Protein AF-A0AAG5CYE2-F1 (afdb_monomer_lite)

Radius of gyration: 36.83 Å; chains: 1; bounding box: 74×69×108 Å

pLDDT: mean 78.99, std 18.9, range [30.41, 98.06]

Structure (mmCIF, N/CA/C/O backbone):
data_AF-A0AAG5CYE2-F1
#
_entry.id   AF-A0AAG5CYE2-F1
#
loop_
_atom_site.group_PDB
_atom_site.id
_atom_site.type_symbol
_atom_site.label_atom_id
_atom_site.label_alt_id
_atom_site.label_comp_id
_atom_site.label_asym_id
_atom_site.label_entity_id
_atom_site.label_seq_id
_atom_site.pdbx_PDB_ins_code
_atom_site.Cartn_x
_atom_site.Cartn_y
_atom_site.Cartn_z
_atom_site.occupancy
_atom_site.B_iso_or_equiv
_atom_site.auth_seq_id
_atom_site.auth_comp_id
_atom_site.auth_asym_id
_atom_site.auth_atom_id
_atom_site.pdbx_PDB_model_num
ATOM 1 N N . MET A 1 1 ? 4.109 -27.603 65.247 1.00 52.16 1 MET A N 1
ATOM 2 C CA . MET A 1 1 ? 2.959 -27.654 64.325 1.00 52.16 1 MET A CA 1
ATOM 3 C C . MET A 1 1 ? 3.521 -27.729 62.919 1.00 52.16 1 MET A C 1
ATOM 5 O O . MET A 1 1 ? 4.437 -26.973 62.615 1.00 52.16 1 MET A O 1
ATOM 9 N N . ARG A 1 2 ? 3.094 -28.720 62.138 1.00 58.56 2 ARG A N 1
ATOM 10 C CA . ARG A 1 2 ? 3.560 -28.975 60.773 1.00 58.56 2 ARG A CA 1
ATOM 11 C C . ARG A 1 2 ? 2.384 -28.581 59.883 1.00 58.56 2 ARG A C 1
ATOM 13 O O . ARG A 1 2 ? 1.380 -29.267 59.931 1.00 58.56 2 ARG A O 1
ATOM 20 N N . TRP A 1 3 ? 2.469 -27.440 59.209 1.00 60.47 3 TRP A N 1
ATOM 21 C CA . TRP A 1 3 ? 1.456 -27.010 58.243 1.00 60.47 3 TRP A CA 1
ATOM 22 C C . TRP A 1 3 ? 2.080 -27.128 56.865 1.00 60.47 3 TRP A C 1
ATOM 24 O O . TRP A 1 3 ? 2.839 -26.250 56.448 1.00 60.47 3 TRP A O 1
ATOM 34 N N . ASP A 1 4 ? 1.845 -28.257 56.209 1.00 74.69 4 ASP A N 1
ATOM 35 C CA . ASP A 1 4 ? 2.236 -28.439 54.821 1.00 74.69 4 ASP A CA 1
ATOM 36 C C . ASP A 1 4 ? 1.036 -28.096 53.940 1.00 74.69 4 ASP A C 1
ATOM 38 O O . ASP A 1 4 ? 0.067 -28.846 53.864 1.00 74.69 4 ASP A O 1
ATOM 42 N N . LEU A 1 5 ? 1.096 -26.950 53.260 1.00 75.50 5 LEU A N 1
ATOM 43 C CA . LEU A 1 5 ? 0.031 -26.505 52.357 1.00 75.50 5 LEU A CA 1
ATOM 44 C C . LEU A 1 5 ? -0.175 -27.474 51.175 1.00 75.50 5 LEU A C 1
ATOM 46 O O . LEU A 1 5 ? -1.205 -27.406 50.516 1.00 75.50 5 LEU A O 1
ATOM 50 N N . ALA A 1 6 ? 0.761 -28.390 50.903 1.00 79.44 6 ALA A N 1
ATOM 51 C CA . ALA A 1 6 ? 0.578 -29.443 49.905 1.00 79.44 6 ALA A CA 1
ATOM 52 C C . ALA A 1 6 ? -0.141 -30.690 50.456 1.00 79.44 6 ALA A C 1
ATOM 54 O O . ALA A 1 6 ? -0.590 -31.535 49.680 1.00 79.44 6 ALA A O 1
ATOM 55 N N . CYS A 1 7 ? -0.258 -30.826 51.779 1.00 74.06 7 CYS A N 1
ATOM 56 C CA . CYS A 1 7 ? -0.898 -31.961 52.430 1.00 74.06 7 CYS A CA 1
ATOM 57 C C . CYS A 1 7 ? -2.373 -31.649 52.703 1.00 74.06 7 CYS A C 1
ATOM 59 O O . CYS A 1 7 ? -2.701 -31.030 53.709 1.00 74.06 7 CYS A O 1
ATOM 61 N N . GLY A 1 8 ? -3.275 -32.113 51.833 1.00 72.38 8 GLY A N 1
ATOM 62 C CA . GLY A 1 8 ? -4.726 -31.886 51.956 1.00 72.38 8 GLY A CA 1
ATOM 63 C C . GLY A 1 8 ? -5.369 -32.399 53.255 1.00 72.38 8 GLY A C 1
ATOM 64 O O . GLY A 1 8 ? -6.471 -31.983 53.580 1.00 72.38 8 GLY A O 1
ATOM 65 N N . ALA A 1 9 ? -4.684 -33.259 54.017 1.00 73.56 9 ALA A N 1
ATOM 66 C CA . ALA A 1 9 ? -5.155 -33.747 55.316 1.00 73.56 9 ALA A CA 1
ATOM 67 C C . ALA A 1 9 ? -5.044 -32.704 56.445 1.00 73.56 9 ALA A C 1
ATOM 69 O O . ALA A 1 9 ? -5.694 -32.855 57.475 1.00 73.56 9 ALA A O 1
ATOM 70 N N . ASP A 1 10 ? -4.232 -31.660 56.253 1.00 73.75 10 ASP A N 1
ATOM 71 C CA . ASP A 1 10 ? -4.060 -30.571 57.223 1.00 73.75 10 ASP A CA 1
ATOM 72 C C . ASP A 1 10 ? -5.059 -29.415 56.988 1.00 73.75 10 ASP A C 1
ATOM 74 O O . ASP A 1 10 ? -5.043 -28.428 57.726 1.00 73.75 10 ASP A O 1
ATOM 78 N N . TRP A 1 11 ? -5.900 -29.506 55.948 1.00 76.75 11 TRP A N 1
ATOM 79 C CA . TRP A 1 11 ? -6.850 -28.463 55.557 1.00 76.75 11 TRP A CA 1
ATOM 80 C C . TRP A 1 11 ? -8.204 -28.688 56.227 1.00 76.75 11 TRP A C 1
ATOM 82 O O . TRP A 1 11 ? -8.729 -29.798 56.239 1.00 76.75 11 TRP A O 1
ATOM 92 N N . GLU A 1 12 ? -8.788 -27.616 56.760 1.00 73.31 12 GLU A N 1
ATOM 93 C CA . GLU A 1 12 ? -10.172 -27.632 57.227 1.00 73.31 12 GLU A CA 1
ATOM 94 C C . GLU A 1 12 ? -11.140 -27.517 56.045 1.00 73.31 12 GLU A C 1
ATOM 96 O O . GLU A 1 12 ? -10.882 -26.813 55.063 1.00 73.31 12 GLU A O 1
ATOM 101 N N . HIS A 1 13 ? -12.266 -28.218 56.135 1.00 73.44 13 HIS A N 1
ATOM 102 C CA . HIS A 1 13 ? -13.302 -28.155 55.117 1.00 73.44 13 HIS A CA 1
ATOM 103 C C . HIS A 1 13 ? -14.009 -26.798 55.172 1.00 73.44 13 HIS A C 1
ATOM 105 O O . HIS A 1 13 ? -14.530 -26.392 56.209 1.00 73.44 13 HIS A O 1
ATOM 111 N N . PHE A 1 14 ? -14.013 -26.085 54.045 1.00 70.69 14 PHE A N 1
ATOM 112 C CA . PHE A 1 14 ? -14.617 -24.753 53.941 1.00 70.69 14 PHE A CA 1
ATOM 113 C C . PHE A 1 14 ? -16.150 -24.808 53.893 1.00 70.69 14 PHE A C 1
ATOM 115 O O . PHE A 1 14 ? -16.824 -23.876 54.332 1.00 70.69 14 PHE A O 1
ATOM 122 N N . LEU A 1 15 ? -16.701 -25.892 53.345 1.00 67.50 15 LEU A N 1
ATOM 123 C CA . LEU A 1 15 ? -18.136 -26.059 53.173 1.00 67.50 15 LEU A CA 1
ATOM 124 C C . LEU A 1 15 ? -18.739 -26.800 54.378 1.00 67.50 15 LEU A C 1
ATOM 126 O O . LEU A 1 15 ? -18.204 -27.831 54.795 1.00 67.50 15 LEU A O 1
ATOM 130 N N . PRO A 1 16 ? -19.856 -26.305 54.946 1.00 64.31 16 PRO A N 1
ATOM 131 C CA . PRO A 1 16 ? -20.568 -27.008 56.005 1.00 64.31 16 PRO A CA 1
ATOM 132 C C . PRO A 1 16 ? -20.966 -28.420 55.559 1.00 64.31 16 PRO A C 1
ATOM 134 O O . PRO A 1 16 ? -21.545 -28.604 54.490 1.00 64.31 16 PRO A O 1
ATOM 137 N N . GLY A 1 17 ? -20.668 -29.420 56.388 1.00 61.88 17 GLY A N 1
ATOM 138 C CA . GLY A 1 17 ? -21.032 -30.809 56.107 1.00 61.88 17 GLY A CA 1
ATOM 139 C C . GLY A 1 17 ? -20.091 -31.537 55.145 1.00 61.88 17 GLY A C 1
ATOM 140 O O . GLY A 1 17 ? -20.492 -32.541 54.572 1.00 61.88 17 GLY A O 1
ATOM 141 N N . GLU A 1 18 ? -18.867 -31.061 54.929 1.00 68.94 18 GLU A N 1
ATOM 142 C CA . GLU A 1 18 ? -17.818 -31.878 54.314 1.00 68.94 18 GLU A CA 1
ATOM 143 C C . GLU A 1 18 ? -16.891 -32.510 55.369 1.00 68.94 18 GLU A C 1
ATOM 145 O O .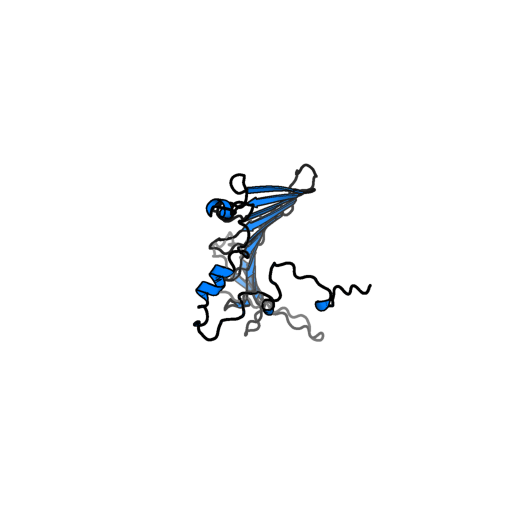 GLU A 1 18 ? -16.589 -31.861 56.377 1.00 68.94 18 GLU A O 1
ATOM 150 N N . PRO A 1 19 ? -16.392 -33.742 55.141 1.00 66.81 19 PRO A N 1
ATOM 151 C CA . PRO A 1 19 ? -16.691 -34.652 54.027 1.00 66.81 19 PRO A CA 1
ATOM 152 C C . PRO A 1 19 ? -18.145 -35.147 54.020 1.00 66.81 19 PRO A C 1
ATOM 154 O O . PRO A 1 19 ? -18.767 -35.268 55.071 1.00 66.81 19 PRO A O 1
ATOM 157 N N . TYR A 1 20 ? -18.666 -35.451 52.823 1.00 63.03 20 TYR A N 1
ATOM 158 C CA . TYR A 1 20 ? -20.053 -35.893 52.593 1.00 63.03 20 TYR A CA 1
ATOM 159 C C . TYR A 1 20 ? -20.483 -37.017 53.553 1.00 63.03 20 TYR A C 1
ATOM 161 O O . TYR A 1 20 ? -21.582 -36.993 54.090 1.00 63.03 20 TYR A O 1
ATOM 169 N N . GLU A 1 21 ? -19.570 -37.941 53.858 1.00 65.31 21 GLU A N 1
ATOM 170 C CA . GLU A 1 21 ? -19.773 -39.085 54.759 1.00 65.31 21 GLU A CA 1
ATOM 171 C C . GLU A 1 21 ? -20.116 -38.712 56.216 1.00 65.31 21 GLU A C 1
ATOM 173 O O . GLU A 1 21 ? -20.643 -39.547 56.947 1.00 65.31 21 GLU A O 1
ATOM 178 N N . LEU A 1 22 ? -19.821 -37.484 56.657 1.00 65.44 22 LEU A N 1
ATOM 179 C CA . LEU A 1 22 ? -20.119 -37.006 58.013 1.00 65.44 22 LEU A CA 1
ATOM 180 C C . LEU A 1 22 ? -21.456 -36.258 58.113 1.00 65.44 22 LEU A C 1
ATOM 182 O O . LEU A 1 22 ? -21.808 -35.797 59.200 1.00 65.44 22 LEU A O 1
ATOM 186 N N . ARG A 1 23 ? -22.204 -36.109 57.013 1.00 68.69 23 ARG A N 1
ATOM 187 C CA . ARG A 1 23 ? -23.545 -35.513 57.057 1.00 68.69 23 ARG A CA 1
ATOM 188 C C . ARG A 1 23 ? -24.515 -36.517 57.683 1.00 68.69 23 ARG A C 1
ATOM 190 O O . ARG A 1 23 ? -24.601 -37.662 57.244 1.00 68.69 23 ARG A O 1
ATOM 197 N N . GLU A 1 24 ? -25.280 -36.071 58.678 1.00 61.81 24 GLU A N 1
ATOM 198 C CA . GLU A 1 24 ? -26.280 -36.890 59.389 1.00 61.81 24 GLU A CA 1
ATOM 199 C C . GLU A 1 24 ? -27.337 -37.492 58.435 1.00 61.81 24 GLU A C 1
ATOM 201 O O . GLU A 1 24 ? -27.891 -38.555 58.706 1.00 61.81 24 GLU A O 1
ATOM 206 N N . ASP A 1 25 ? -27.533 -36.862 57.273 1.00 60.47 25 ASP A N 1
ATOM 207 C CA . ASP A 1 25 ? -28.544 -37.207 56.271 1.00 60.47 25 ASP A CA 1
ATOM 208 C C . ASP A 1 25 ? -28.059 -38.194 55.188 1.00 60.47 25 ASP A C 1
ATOM 210 O O . ASP A 1 25 ? -28.826 -38.522 54.280 1.00 60.47 25 ASP A O 1
ATOM 214 N N . CYS A 1 26 ? -26.794 -38.637 55.232 1.00 56.31 26 CYS A N 1
ATOM 215 C CA . CYS A 1 26 ? -26.217 -39.553 54.234 1.00 56.31 26 CYS A CA 1
ATOM 216 C C . CYS A 1 26 ? -26.494 -41.034 54.521 1.00 56.31 26 CYS A C 1
ATOM 218 O O . CYS A 1 26 ? -26.325 -41.875 53.637 1.00 56.31 26 CYS A O 1
ATOM 220 N N . VAL A 1 27 ? -26.936 -41.372 55.735 1.00 57.97 27 VAL A N 1
ATOM 221 C CA . VAL A 1 27 ? -27.373 -42.731 56.069 1.00 57.97 27 VAL A CA 1
ATOM 222 C C . VAL A 1 27 ? -28.821 -42.884 55.614 1.00 57.97 27 VAL A C 1
ATOM 224 O O . VAL A 1 27 ? -29.743 -42.520 56.338 1.00 57.97 27 VAL A O 1
ATOM 227 N N . ILE A 1 28 ? -29.022 -43.405 54.402 1.00 61.03 28 ILE A N 1
ATOM 228 C CA . ILE A 1 28 ? -30.354 -43.776 53.909 1.00 61.03 28 ILE A CA 1
ATOM 229 C C . ILE A 1 28 ? -30.840 -44.958 54.771 1.00 61.03 28 ILE A C 1
ATOM 231 O O . ILE A 1 28 ? -30.187 -46.005 54.763 1.00 61.03 28 ILE A O 1
ATOM 235 N N . PRO A 1 29 ? -31.929 -44.823 55.554 1.00 63.34 29 PRO A N 1
ATOM 236 C CA . PRO A 1 29 ? -32.490 -45.947 56.301 1.00 63.34 29 PRO A CA 1
ATOM 237 C C . PRO A 1 29 ? -32.880 -47.077 55.339 1.00 63.34 29 PRO A C 1
ATOM 239 O O . PRO A 1 29 ? -33.393 -46.788 54.263 1.00 63.34 29 PRO A O 1
ATOM 242 N N . GLU A 1 30 ? -32.703 -48.347 55.725 1.00 62.44 30 GLU A N 1
ATOM 243 C CA . GLU A 1 30 ? -33.008 -49.510 54.858 1.00 62.44 30 GLU A CA 1
ATOM 244 C C . GLU A 1 30 ? -34.467 -49.538 54.345 1.00 62.44 30 GLU A C 1
ATOM 246 O O . GLU A 1 30 ? -34.757 -50.185 53.341 1.00 62.44 30 GLU A O 1
ATOM 251 N N . ASP A 1 31 ? -35.368 -48.800 55.005 1.00 68.06 31 ASP A N 1
ATOM 252 C CA . ASP A 1 31 ? -36.793 -48.677 54.679 1.00 68.06 31 ASP A CA 1
ATOM 253 C C . ASP A 1 31 ? -37.133 -47.511 53.721 1.00 68.06 31 ASP A C 1
ATOM 255 O O . ASP A 1 31 ? -38.312 -47.260 53.460 1.00 68.06 31 ASP A O 1
ATOM 259 N N . GLN A 1 32 ? -36.142 -46.755 53.232 1.00 63.50 32 GLN A N 1
ATOM 260 C CA . GLN A 1 32 ? -36.347 -45.629 52.313 1.00 63.50 32 GLN A CA 1
ATOM 261 C C . GLN A 1 32 ? -35.664 -45.876 50.968 1.00 63.50 32 GLN A C 1
ATOM 263 O O . GLN A 1 32 ? -34.500 -46.272 50.906 1.00 63.50 32 GLN A O 1
ATOM 268 N N . ASP A 1 33 ? -36.393 -45.604 49.885 1.00 69.06 33 ASP A N 1
ATOM 269 C CA . ASP A 1 33 ? -35.820 -45.611 48.543 1.00 69.06 33 ASP A CA 1
ATOM 270 C C . ASP A 1 33 ? -34.700 -44.555 48.448 1.00 69.06 33 ASP A C 1
ATOM 272 O O . ASP A 1 33 ? -34.829 -43.466 49.021 1.00 69.06 33 ASP A O 1
ATOM 276 N N . PRO A 1 34 ? -33.590 -44.852 47.744 1.00 66.69 34 PRO A N 1
ATOM 277 C CA . PRO A 1 34 ? -32.523 -43.883 47.547 1.00 66.69 34 PRO A CA 1
ATOM 278 C C . PRO A 1 34 ? -33.066 -42.634 46.849 1.00 66.69 34 PRO A C 1
ATOM 280 O O . PRO A 1 34 ? -33.862 -42.736 45.913 1.00 66.69 34 PRO A O 1
ATOM 283 N N . LEU A 1 35 ? -32.617 -41.464 47.311 1.00 65.50 35 LEU A N 1
ATOM 284 C CA . LEU A 1 35 ? -32.988 -40.180 46.719 1.00 65.50 35 LEU A CA 1
ATOM 285 C C . LEU A 1 35 ? -32.656 -40.178 45.227 1.00 65.50 35 LEU A C 1
ATOM 287 O O . LEU A 1 35 ? -31.627 -40.693 44.785 1.00 65.50 35 LEU A O 1
ATOM 291 N N . THR A 1 36 ? -33.544 -39.584 44.443 1.00 73.25 36 THR A N 1
ATOM 292 C CA . THR A 1 36 ? -33.260 -39.320 43.035 1.00 73.25 36 THR A CA 1
ATOM 293 C C . THR A 1 36 ? -32.212 -38.212 42.917 1.00 73.25 36 THR A C 1
ATOM 295 O O . THR A 1 36 ? -32.113 -37.341 43.781 1.00 73.25 36 THR A O 1
ATOM 298 N N . THR A 1 37 ? -31.444 -38.200 41.824 1.00 70.19 37 THR A N 1
ATOM 299 C CA . THR A 1 37 ? -30.394 -37.190 41.586 1.00 70.19 37 THR A CA 1
ATOM 300 C C . THR A 1 37 ? -30.914 -35.752 41.708 1.00 70.19 37 THR A C 1
ATOM 302 O O . THR A 1 37 ? -30.204 -34.875 42.190 1.00 70.19 37 THR A O 1
ATOM 305 N N . ASP A 1 38 ? -32.168 -35.505 41.328 1.00 72.50 38 ASP A N 1
ATOM 306 C CA . ASP A 1 38 ? -32.791 -34.183 41.435 1.00 72.50 38 ASP A CA 1
ATOM 307 C C . ASP A 1 38 ? -33.060 -33.780 42.898 1.00 72.50 38 ASP A C 1
ATOM 309 O O . ASP A 1 38 ? -32.882 -32.622 43.271 1.00 72.50 38 ASP A O 1
ATOM 313 N N . GLU A 1 39 ? -33.437 -34.730 43.757 1.00 73.00 39 GLU A N 1
ATOM 314 C CA . GLU A 1 39 ? -33.670 -34.486 45.187 1.00 73.00 39 GLU A CA 1
ATOM 315 C C . GLU A 1 39 ? -32.358 -34.275 45.958 1.00 73.00 39 GLU A C 1
ATOM 317 O O . GLU A 1 39 ? -32.322 -33.505 46.921 1.00 73.00 39 GLU A O 1
ATOM 322 N N . GLU A 1 40 ? -31.269 -34.916 45.522 1.00 70.75 40 GLU A N 1
ATOM 323 C CA . GLU A 1 40 ? -29.919 -34.672 46.044 1.00 70.75 40 GLU A CA 1
ATOM 324 C C . GLU A 1 40 ? -29.451 -33.245 45.724 1.00 70.75 40 GLU A C 1
ATOM 326 O O . GLU A 1 40 ? -29.004 -32.528 46.621 1.00 70.75 40 GLU A O 1
ATOM 331 N N . ILE A 1 41 ? -29.641 -32.789 44.480 1.00 70.75 41 ILE A N 1
ATOM 332 C CA . ILE A 1 41 ? -29.310 -31.420 44.050 1.00 70.75 41 ILE A CA 1
ATOM 333 C C . ILE A 1 41 ? -30.123 -30.384 44.843 1.00 70.75 41 ILE A C 1
ATOM 335 O O . ILE A 1 41 ? -29.593 -29.361 45.276 1.00 70.75 41 ILE A O 1
ATOM 339 N N . GLU A 1 42 ? -31.405 -30.655 45.097 1.00 70.50 42 GLU A N 1
ATOM 340 C CA . GLU A 1 42 ? -32.280 -29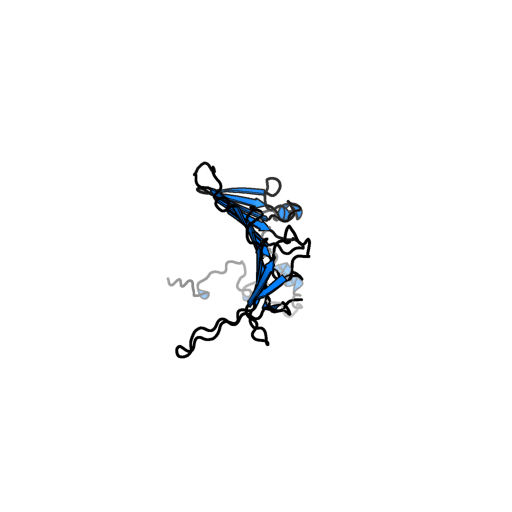.759 45.860 1.00 70.50 42 GLU A CA 1
ATOM 341 C C . GLU A 1 42 ? -31.884 -29.638 47.347 1.00 70.50 42 GLU A C 1
ATOM 343 O O . GLU A 1 42 ? -32.127 -28.591 47.959 1.00 70.50 42 GLU A O 1
ATOM 348 N N . LYS A 1 43 ? -31.242 -30.657 47.938 1.00 71.00 43 LYS A N 1
ATOM 349 C CA . LYS A 1 43 ? -30.643 -30.562 49.286 1.00 71.00 43 LYS A CA 1
ATOM 350 C C . LYS A 1 43 ? -29.386 -29.685 49.301 1.00 71.00 43 LYS A C 1
ATOM 352 O O . LYS A 1 43 ? -29.086 -29.032 50.304 1.00 71.00 43 LYS A O 1
ATOM 357 N N . GLU A 1 44 ? -28.676 -29.613 48.181 1.00 67.38 44 GLU A N 1
ATOM 358 C CA . GLU A 1 44 ? -27.435 -28.849 48.025 1.00 67.38 44 GLU A CA 1
ATOM 359 C C . GLU A 1 44 ? -27.638 -27.394 47.579 1.00 67.38 44 GLU A C 1
ATOM 361 O O . GLU A 1 44 ? -26.676 -26.703 47.255 1.00 67.38 44 GLU A O 1
ATOM 366 N N . LYS A 1 45 ? -28.862 -26.855 47.674 1.00 66.25 45 LYS A N 1
ATOM 367 C CA . LYS A 1 45 ? -29.181 -25.437 47.381 1.00 66.25 45 LYS A CA 1
ATOM 368 C C . LYS A 1 45 ? -28.311 -24.402 48.100 1.00 66.25 45 LYS A C 1
ATOM 370 O O . LYS A 1 45 ? -28.224 -23.254 47.678 1.00 66.25 45 LYS A O 1
ATOM 375 N N . HIS A 1 46 ? -27.665 -24.774 49.201 1.00 66.56 46 HIS A N 1
ATOM 376 C CA . HIS A 1 46 ? -26.731 -23.901 49.914 1.00 66.56 46 HIS A CA 1
ATOM 377 C C . HIS A 1 46 ? -25.386 -23.704 49.177 1.00 66.56 46 HIS A C 1
ATOM 379 O O . HIS A 1 46 ? -24.589 -22.869 49.604 1.00 66.56 46 HIS A O 1
ATOM 385 N N . LEU A 1 47 ? -25.147 -24.429 48.076 1.00 71.19 47 LEU A N 1
ATOM 386 C CA . LEU A 1 47 ? -24.004 -24.284 47.166 1.00 71.19 47 LEU A CA 1
ATOM 387 C C . LEU A 1 47 ? -24.321 -23.436 45.920 1.00 71.19 47 LEU A C 1
ATOM 389 O O . LEU A 1 47 ? -23.501 -23.366 45.001 1.00 71.19 47 LEU A O 1
ATOM 393 N N . ASP A 1 48 ? -25.478 -22.765 45.878 1.00 73.56 48 ASP A N 1
ATOM 394 C CA . ASP A 1 48 ? -25.816 -21.861 44.781 1.00 73.56 48 ASP A CA 1
ATOM 395 C C . ASP A 1 48 ? -24.770 -20.745 44.658 1.00 73.56 48 ASP A C 1
ATOM 397 O O . ASP A 1 48 ? -24.536 -19.949 45.574 1.00 73.56 48 ASP A O 1
ATOM 401 N N . MET A 1 49 ? -24.133 -20.673 43.485 1.00 78.81 49 MET A N 1
ATOM 402 C CA . MET A 1 49 ? -23.166 -19.627 43.182 1.00 78.81 49 MET A CA 1
ATOM 403 C C . MET A 1 49 ? -23.844 -18.257 43.346 1.00 78.81 49 MET A C 1
ATOM 405 O O . MET A 1 49 ? -24.888 -18.011 42.730 1.00 78.81 49 MET A O 1
ATOM 409 N N . PRO A 1 50 ? -23.263 -17.333 44.134 1.00 82.12 50 PRO A N 1
ATOM 410 C CA . PRO A 1 50 ? -23.868 -16.029 44.346 1.00 82.12 50 PRO A CA 1
ATOM 411 C C . PRO A 1 50 ? -24.062 -15.309 43.012 1.00 82.12 50 PRO A C 1
ATOM 413 O O . PRO A 1 50 ? -23.228 -15.385 42.105 1.00 82.12 50 PRO A O 1
ATOM 416 N N . THR A 1 51 ? -25.169 -14.574 42.898 1.00 79.50 51 THR A N 1
ATOM 417 C CA . THR A 1 51 ? -25.454 -13.784 41.698 1.00 79.50 51 THR A CA 1
ATOM 418 C C . THR A 1 51 ? -24.307 -12.813 41.433 1.00 79.50 51 THR A C 1
ATOM 420 O O . THR A 1 51 ? -23.819 -12.155 42.351 1.00 79.50 51 THR A O 1
ATOM 423 N N . SER A 1 52 ? -23.875 -12.715 40.172 1.00 84.44 52 SER A N 1
ATOM 424 C CA . SER A 1 52 ? -22.809 -11.794 39.769 1.00 84.44 52 SER A CA 1
ATOM 425 C C . SER A 1 52 ? -23.099 -10.370 40.244 1.00 84.44 52 SER A C 1
ATOM 427 O O . SER A 1 52 ? -24.191 -9.837 40.047 1.00 84.44 52 SER A O 1
ATOM 429 N N . TRP A 1 53 ? -22.091 -9.729 40.831 1.00 88.19 53 TRP A N 1
ATOM 430 C CA . TRP A 1 53 ? -22.187 -8.363 41.353 1.00 88.19 53 TRP A CA 1
ATOM 431 C C . TRP A 1 53 ? -22.136 -7.310 40.234 1.00 88.19 53 TRP A C 1
ATOM 433 O O . TRP A 1 53 ? -22.272 -6.113 40.486 1.00 88.19 53 TRP A O 1
ATOM 443 N N . VAL A 1 54 ? -21.933 -7.744 38.987 1.00 90.38 54 VAL A N 1
ATOM 444 C CA . VAL A 1 54 ? -21.841 -6.886 37.807 1.00 90.38 54 VAL A CA 1
ATOM 445 C C . VAL A 1 54 ? -22.910 -7.250 36.787 1.00 90.38 54 VAL A C 1
ATOM 447 O O . VAL A 1 54 ? -23.228 -8.420 36.566 1.00 90.38 54 VAL A O 1
ATOM 450 N N . ARG A 1 55 ? -23.459 -6.225 36.126 1.00 86.31 55 ARG A N 1
ATOM 451 C CA . ARG A 1 55 ? -24.385 -6.428 35.009 1.00 86.31 55 ARG A CA 1
ATOM 452 C C . ARG A 1 55 ? -23.663 -7.124 33.847 1.00 86.31 55 ARG A C 1
ATOM 454 O O . ARG A 1 55 ? -22.497 -6.806 33.601 1.00 86.31 55 ARG A O 1
ATOM 461 N N . PRO A 1 56 ? -24.347 -8.005 33.096 1.00 85.94 56 PRO A N 1
ATOM 462 C CA . PRO A 1 56 ? -23.801 -8.567 31.869 1.00 85.94 56 PRO A CA 1
ATOM 463 C C . PRO A 1 56 ? -23.383 -7.456 30.905 1.00 85.94 56 PRO A C 1
ATOM 465 O O . PRO A 1 56 ? -24.117 -6.484 30.700 1.00 85.94 56 PRO A O 1
ATOM 468 N N . LEU A 1 57 ? -22.201 -7.599 30.310 1.00 88.00 57 LEU A N 1
ATOM 469 C CA . LEU A 1 57 ? -21.710 -6.661 29.311 1.00 88.00 57 LEU A CA 1
ATOM 470 C C . LEU A 1 57 ? -22.583 -6.765 28.050 1.00 88.00 57 LEU A C 1
ATOM 472 O O . LEU A 1 57 ? -22.563 -7.784 27.364 1.00 88.00 57 LEU A O 1
ATOM 476 N N . ASN A 1 58 ? -23.332 -5.708 27.735 1.00 88.12 58 ASN A N 1
ATOM 477 C CA . ASN A 1 58 ? -24.131 -5.625 26.515 1.00 88.12 58 ASN A CA 1
ATOM 478 C C . ASN A 1 58 ? -23.438 -4.703 25.504 1.00 88.12 58 ASN A C 1
ATOM 480 O O . ASN A 1 58 ? -23.505 -3.481 25.629 1.00 88.12 58 ASN A O 1
ATOM 484 N N . VAL A 1 59 ? -22.757 -5.292 24.519 1.00 88.38 59 VAL A N 1
ATOM 485 C CA . VAL A 1 59 ? -22.194 -4.564 23.375 1.00 88.38 59 VAL A CA 1
ATOM 486 C C . VAL A 1 59 ? -23.057 -4.867 22.163 1.00 88.38 59 VAL A C 1
ATOM 488 O O . VAL A 1 59 ? -23.134 -6.013 21.719 1.00 88.38 59 VAL A O 1
ATOM 491 N N . SER A 1 60 ? -23.708 -3.841 21.617 1.00 88.75 60 SER A N 1
ATOM 492 C CA . SER A 1 60 ? -24.494 -4.011 20.402 1.00 88.75 60 SER A CA 1
ATOM 493 C C . SER A 1 60 ? -23.575 -4.356 19.220 1.00 88.75 60 SER A C 1
ATOM 495 O O . SER A 1 60 ? -22.430 -3.906 19.141 1.00 88.75 60 SER A O 1
ATOM 497 N N . ARG A 1 61 ? -24.075 -5.145 18.263 1.00 86.00 61 ARG A N 1
ATOM 498 C CA . ARG A 1 61 ? -23.340 -5.458 17.028 1.00 86.00 61 ARG A CA 1
ATOM 499 C C . ARG A 1 61 ? -22.818 -4.213 16.284 1.00 86.00 61 ARG A C 1
ATOM 501 O O . ARG A 1 61 ? -21.642 -4.231 15.926 1.00 86.00 61 ARG A O 1
ATOM 508 N N . PRO A 1 62 ? -23.602 -3.133 16.071 1.00 83.94 62 PRO A N 1
ATOM 509 C CA . PRO A 1 62 ? -23.076 -1.952 15.387 1.00 83.94 62 PRO A CA 1
ATOM 510 C C . PRO A 1 62 ? -21.981 -1.241 16.192 1.00 83.94 62 PRO A C 1
ATOM 512 O O . PRO A 1 62 ? -21.045 -0.710 15.596 1.00 83.94 62 PRO A O 1
ATOM 515 N N . ASP A 1 63 ? -22.038 -1.259 17.525 1.00 82.75 63 ASP A N 1
ATOM 516 C CA . ASP A 1 63 ? -20.981 -0.663 18.355 1.00 82.75 63 ASP A CA 1
ATOM 517 C C . ASP A 1 63 ? -19.695 -1.493 18.307 1.00 82.75 63 ASP A C 1
ATOM 519 O O . ASP A 1 63 ? -18.592 -0.944 18.227 1.00 82.75 63 ASP A O 1
ATOM 523 N N . PHE A 1 64 ? -19.829 -2.820 18.261 1.00 84.12 64 PHE A N 1
ATOM 524 C CA . PHE A 1 64 ? -18.705 -3.724 18.037 1.00 84.12 64 PHE A CA 1
ATOM 525 C C . PHE A 1 64 ? -18.058 -3.510 16.657 1.00 84.12 64 PHE A C 1
ATOM 527 O O . PHE A 1 64 ? -16.832 -3.441 16.542 1.00 84.12 64 PHE A O 1
ATOM 534 N N . GLU A 1 65 ? -18.871 -3.364 15.608 1.00 82.94 65 GLU A N 1
ATOM 535 C CA . GLU A 1 65 ? -18.400 -3.152 14.234 1.00 82.94 65 GLU A CA 1
ATOM 536 C C . GLU A 1 65 ? -17.721 -1.784 14.052 1.00 82.94 65 GLU A C 1
ATOM 538 O O . GLU A 1 65 ? -16.688 -1.700 13.382 1.00 82.94 65 GLU A O 1
ATOM 543 N N . ARG A 1 66 ? -18.224 -0.727 14.709 1.00 82.19 66 ARG A N 1
ATOM 544 C CA . ARG A 1 66 ? -17.631 0.622 14.657 1.00 82.19 66 ARG A CA 1
ATOM 545 C C . ARG A 1 66 ? -16.250 0.707 15.297 1.00 82.19 66 ARG A C 1
ATOM 547 O O . ARG A 1 66 ? -15.470 1.557 14.881 1.00 82.19 66 ARG A O 1
ATOM 554 N N . ARG A 1 67 ? -15.910 -0.154 16.268 1.00 82.38 67 ARG A N 1
ATOM 555 C CA . ARG A 1 67 ? -14.612 -0.247 16.989 1.00 82.38 67 ARG A CA 1
ATOM 556 C C . ARG A 1 67 ? -14.102 1.020 17.704 1.00 82.38 67 ARG A C 1
ATOM 558 O O . ARG A 1 67 ? -13.319 0.890 18.643 1.00 82.38 67 ARG A O 1
ATOM 565 N N . PHE A 1 68 ? -14.480 2.220 17.269 1.00 85.19 68 PHE A N 1
ATOM 566 C CA . PHE A 1 68 ? -14.008 3.515 17.747 1.00 85.19 68 PHE A CA 1
ATOM 567 C C . PHE A 1 68 ? -15.202 4.457 17.989 1.00 85.19 68 PHE A C 1
ATOM 569 O O . PHE A 1 68 ? -16.124 4.459 17.173 1.00 85.19 68 PHE A O 1
ATOM 576 N N . PRO A 1 69 ? -15.182 5.278 19.057 1.00 76.56 69 PRO A N 1
ATOM 577 C CA . PRO A 1 69 ? -16.312 6.145 19.411 1.00 76.56 69 PRO A CA 1
ATOM 578 C C . PRO A 1 69 ? -16.597 7.275 18.404 1.00 76.56 69 PRO A C 1
ATOM 580 O O . PRO A 1 69 ? -17.755 7.546 18.102 1.00 76.56 69 PRO A O 1
ATOM 583 N N . GLU A 1 70 ? -15.560 7.935 17.871 1.00 70.06 70 GLU A N 1
ATOM 584 C CA . GLU A 1 70 ? -15.685 9.106 16.985 1.00 70.06 70 GLU A CA 1
ATOM 585 C C . GLU A 1 70 ? -15.918 8.688 15.525 1.00 70.06 70 GLU A C 1
ATOM 587 O O . GLU A 1 70 ? -14.985 8.533 14.730 1.00 70.06 70 GLU A O 1
ATOM 592 N N . ASP A 1 71 ? -17.186 8.456 15.174 1.00 77.75 71 ASP A N 1
ATOM 593 C CA . ASP A 1 71 ? -17.642 8.096 13.818 1.00 77.75 71 ASP A CA 1
ATOM 594 C C . ASP A 1 71 ? -16.962 6.812 13.266 1.00 77.75 71 ASP A C 1
ATOM 596 O O . ASP A 1 71 ? -16.953 6.534 12.071 1.00 77.75 71 ASP A O 1
ATOM 600 N N . GLY A 1 72 ? -16.300 6.015 14.116 1.00 85.19 72 GLY A N 1
ATOM 601 C CA . GLY A 1 72 ? -15.501 4.859 13.699 1.00 85.19 72 GLY A CA 1
ATOM 602 C C . GLY A 1 72 ? -14.079 5.189 13.220 1.00 85.19 72 GLY A C 1
ATOM 603 O O . GLY A 1 72 ? -13.544 4.466 12.383 1.00 85.19 72 GLY A O 1
ATOM 604 N N . ALA A 1 73 ? -13.449 6.265 13.694 1.00 90.81 73 ALA A N 1
ATOM 605 C CA . ALA A 1 73 ? -12.030 6.536 13.450 1.00 90.81 73 ALA A CA 1
ATOM 606 C C . ALA A 1 73 ? -11.291 6.871 14.743 1.00 90.81 73 ALA A C 1
ATOM 608 O O . ALA A 1 73 ? -11.876 7.276 15.744 1.00 90.81 73 ALA A O 1
ATOM 609 N N . LYS A 1 74 ? -9.976 6.669 14.719 1.00 92.88 74 LYS A N 1
ATOM 610 C CA . LYS A 1 74 ? -9.072 7.033 15.805 1.00 92.88 74 LYS A CA 1
ATOM 611 C C . LYS A 1 74 ? -7.752 7.512 15.227 1.00 92.88 74 LYS A C 1
ATOM 613 O O . LYS A 1 74 ? -7.111 6.778 14.477 1.00 92.88 74 LYS A O 1
ATOM 618 N N . VAL A 1 75 ? -7.326 8.701 15.634 1.00 94.94 75 VAL A N 1
ATOM 619 C CA . VAL A 1 75 ? -6.022 9.270 15.280 1.00 94.94 75 VAL A CA 1
ATOM 620 C C . VAL A 1 75 ? -5.100 9.186 16.491 1.00 94.94 75 VAL A C 1
ATOM 622 O O . VAL A 1 75 ? -5.503 9.471 17.617 1.00 94.94 75 VAL A O 1
ATOM 625 N N . ILE A 1 76 ? -3.869 8.736 16.273 1.00 95.19 76 ILE A N 1
ATOM 626 C CA . ILE A 1 76 ? -2.837 8.600 17.297 1.00 95.19 76 ILE A CA 1
ATOM 627 C C . ILE A 1 76 ? -1.595 9.337 16.809 1.00 95.19 76 ILE A C 1
ATOM 629 O O . ILE A 1 76 ? -1.066 9.048 15.734 1.00 95.19 76 ILE A O 1
ATOM 633 N N . TYR A 1 77 ? -1.132 10.279 17.619 1.00 96.75 77 TYR A N 1
ATOM 634 C CA . TYR A 1 77 ? 0.039 11.095 17.334 1.00 96.75 77 TYR A CA 1
ATOM 635 C C . TYR A 1 77 ? 1.273 10.468 17.980 1.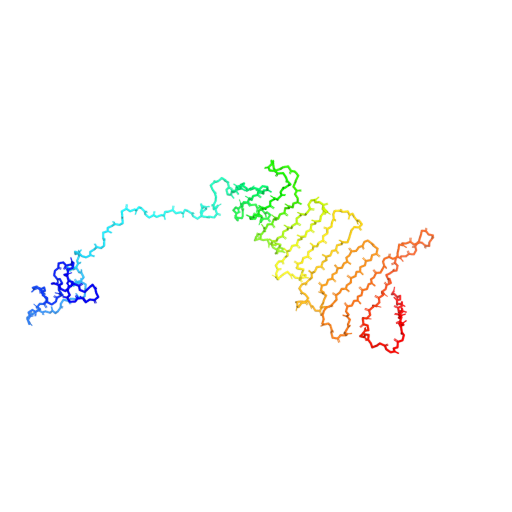00 96.75 77 TYR A C 1
ATOM 637 O O . TYR A 1 77 ? 1.316 10.249 19.190 1.00 96.75 77 TYR A O 1
ATOM 645 N N . PHE A 1 78 ? 2.276 10.178 17.161 1.00 95.88 78 PHE A N 1
ATOM 646 C CA . PHE A 1 78 ? 3.590 9.713 17.580 1.00 95.88 78 PHE A CA 1
ATOM 647 C C . PHE A 1 78 ? 4.650 10.726 17.152 1.00 95.88 78 PHE A C 1
ATOM 649 O O . PHE A 1 78 ? 4.420 11.592 16.311 1.00 95.88 78 PHE A O 1
ATOM 656 N N . LYS A 1 79 ? 5.869 10.585 17.677 1.00 94.94 79 LYS A N 1
ATOM 657 C CA . LYS A 1 79 ? 6.994 11.422 17.254 1.00 94.94 79 LYS A CA 1
ATOM 658 C C . LYS A 1 79 ? 7.176 11.337 15.730 1.00 94.94 79 LYS A C 1
ATOM 660 O O . LYS A 1 79 ? 7.470 10.262 15.208 1.00 94.94 79 LYS A O 1
ATOM 665 N N . ARG A 1 80 ? 7.007 12.471 15.033 1.00 95.12 80 ARG A N 1
ATOM 666 C CA . ARG A 1 80 ? 7.129 12.604 13.565 1.00 95.12 80 ARG A CA 1
ATOM 667 C C . ARG A 1 80 ? 6.194 11.693 12.756 1.00 95.12 80 ARG A C 1
ATOM 669 O O . ARG A 1 80 ? 6.451 11.440 11.584 1.00 95.12 80 ARG A O 1
ATOM 676 N N . THR A 1 81 ? 5.145 11.140 13.358 1.00 97.38 81 THR A N 1
ATOM 677 C CA . THR A 1 81 ? 4.288 10.155 12.688 1.00 97.38 81 THR A CA 1
ATOM 678 C C . THR A 1 81 ? 2.847 10.291 13.150 1.00 97.38 81 THR A C 1
ATOM 680 O O . THR A 1 81 ? 2.582 10.354 14.346 1.00 97.38 81 THR A O 1
ATOM 683 N N . ILE A 1 82 ? 1.907 10.281 12.212 1.00 97.81 82 ILE A N 1
ATOM 684 C CA . ILE A 1 82 ? 0.474 10.231 12.504 1.00 97.81 82 ILE A CA 1
ATOM 685 C C . ILE A 1 82 ? -0.038 8.857 12.090 1.00 97.81 82 ILE A C 1
ATOM 687 O O . ILE A 1 82 ? 0.164 8.429 10.952 1.00 97.81 82 ILE A O 1
ATOM 691 N N . TYR A 1 83 ? -0.684 8.161 13.024 1.00 97.31 83 TYR A N 1
ATOM 692 C CA . TYR A 1 83 ? -1.298 6.863 12.787 1.00 97.31 83 TYR A CA 1
ATOM 693 C C . TYR A 1 83 ? -2.815 6.957 12.927 1.00 97.31 83 TYR A C 1
ATOM 695 O O . TYR A 1 83 ? -3.345 7.203 14.008 1.00 97.31 83 TYR A O 1
ATOM 703 N N . GLU A 1 84 ? -3.517 6.727 11.830 1.00 95.50 84 GLU A N 1
ATOM 704 C CA . GLU A 1 84 ? -4.969 6.755 11.744 1.00 95.50 84 GLU A CA 1
ATOM 705 C C . GLU A 1 84 ? -5.502 5.328 11.610 1.00 95.50 84 GLU A C 1
ATOM 707 O O . GLU A 1 84 ? -4.985 4.506 10.846 1.00 95.50 84 GLU A O 1
ATOM 712 N N . ARG A 1 85 ? -6.565 5.026 12.348 1.00 93.88 85 ARG A N 1
ATOM 713 C CA . ARG A 1 85 ? -7.303 3.768 12.271 1.00 93.88 85 ARG A CA 1
ATOM 714 C C . ARG A 1 85 ? -8.754 4.069 11.949 1.00 93.88 85 ARG A C 1
ATOM 716 O O . ARG A 1 85 ? -9.340 4.973 12.535 1.00 93.88 85 ARG A O 1
ATOM 723 N N . PHE A 1 86 ? -9.326 3.263 11.074 1.00 92.62 86 PHE A N 1
ATOM 724 C CA . PHE A 1 86 ? -10.702 3.363 10.623 1.00 92.62 86 PHE A CA 1
ATOM 725 C C . PHE A 1 86 ? -11.415 2.042 10.892 1.00 92.62 86 PHE A C 1
ATOM 727 O O . PHE A 1 86 ? -10.818 0.961 10.837 1.00 92.62 86 PHE A O 1
ATOM 734 N N . ALA A 1 87 ? -12.694 2.128 11.225 1.00 89.50 87 ALA A N 1
ATOM 735 C CA . ALA A 1 87 ? -13.558 0.973 11.333 1.00 89.50 87 ALA A CA 1
ATOM 736 C C . ALA A 1 87 ? -13.695 0.311 9.955 1.00 89.50 87 ALA A C 1
ATOM 738 O O . ALA A 1 87 ? -13.784 1.018 8.942 1.00 89.50 87 ALA A O 1
ATOM 739 N N . PRO A 1 88 ? -13.746 -1.029 9.891 1.00 84.19 88 PRO A N 1
ATOM 740 C CA . PRO A 1 88 ? -14.148 -1.718 8.673 1.00 84.19 88 PRO A CA 1
ATOM 741 C C . PRO A 1 88 ? -15.476 -1.149 8.153 1.00 84.19 88 PRO A C 1
ATOM 743 O O . PRO A 1 88 ? -16.366 -0.854 8.945 1.00 84.19 88 PRO A O 1
ATOM 746 N N . TYR A 1 89 ? -15.597 -0.979 6.836 1.00 80.19 89 TYR A N 1
ATOM 747 C CA . TYR A 1 89 ? -16.800 -0.462 6.161 1.00 80.19 89 TYR A CA 1
ATOM 748 C C . TYR A 1 89 ? -17.202 0.989 6.470 1.00 80.19 89 TYR A C 1
ATOM 750 O O . TYR A 1 89 ? -18.168 1.470 5.884 1.00 80.19 89 TYR A O 1
ATOM 758 N N . ARG A 1 90 ? -16.454 1.735 7.303 1.00 81.88 90 ARG A N 1
ATOM 759 C CA . ARG A 1 90 ? -16.661 3.191 7.437 1.00 81.88 90 ARG A CA 1
ATOM 760 C C . ARG A 1 90 ? -16.460 3.901 6.095 1.00 81.88 90 ARG A C 1
ATOM 762 O O . ARG A 1 90 ? -17.207 4.806 5.746 1.00 81.88 90 ARG A O 1
ATOM 769 N N . ASN A 1 91 ? -15.435 3.486 5.355 1.00 80.00 91 ASN A N 1
ATOM 770 C CA . ASN A 1 91 ? -15.107 4.025 4.042 1.00 80.00 91 ASN A CA 1
ATOM 771 C C . ASN A 1 91 ? -15.497 3.012 2.963 1.00 80.00 91 ASN A C 1
ATOM 773 O O . ASN A 1 91 ? -15.068 1.860 3.031 1.00 80.00 91 ASN A O 1
ATOM 777 N N . LEU A 1 92 ? -16.190 3.466 1.915 1.00 78.94 92 LEU A N 1
ATOM 778 C CA . LEU A 1 92 ? -16.503 2.663 0.718 1.00 78.94 92 LEU A CA 1
ATOM 779 C C . LEU A 1 92 ? -15.245 2.089 0.040 1.00 78.94 92 LEU A C 1
ATOM 781 O O . LEU A 1 92 ? -15.295 1.061 -0.619 1.00 78.94 92 LEU A O 1
ATOM 785 N N . ILE A 1 93 ? -14.102 2.752 0.225 1.00 85.69 93 ILE A N 1
ATOM 786 C CA . ILE A 1 93 ? -12.817 2.402 -0.393 1.00 85.69 93 ILE A CA 1
ATOM 787 C C . ILE A 1 93 ? -12.135 1.217 0.329 1.00 85.69 93 ILE A C 1
ATOM 789 O O . ILE A 1 93 ? -11.191 0.635 -0.205 1.00 85.69 93 ILE A O 1
ATOM 793 N N . GLY A 1 94 ? -12.586 0.856 1.540 1.00 90.69 94 GLY A N 1
ATOM 794 C CA . GLY A 1 94 ? -12.013 -0.241 2.332 1.00 90.69 94 GLY A CA 1
ATOM 795 C C . GLY A 1 94 ? -10.752 0.121 3.127 1.00 90.69 94 GLY A C 1
ATOM 796 O O . GLY A 1 94 ? -10.054 -0.770 3.598 1.00 90.69 94 GLY A O 1
ATOM 797 N N . LEU A 1 95 ? -10.425 1.410 3.287 1.00 94.06 95 LEU A N 1
ATOM 798 C CA . LEU A 1 95 ? -9.262 1.863 4.065 1.00 94.06 95 LEU A CA 1
ATOM 799 C C . LEU A 1 95 ? -9.458 1.578 5.563 1.00 94.06 95 LEU A C 1
ATOM 801 O O . LEU A 1 95 ? -10.394 2.101 6.165 1.00 94.06 95 LEU A O 1
ATOM 805 N N . VAL A 1 96 ? -8.545 0.810 6.165 1.00 94.12 96 VAL A N 1
ATOM 806 C CA . VAL A 1 96 ? -8.607 0.391 7.580 1.00 94.12 96 VAL A CA 1
ATOM 807 C C . VAL A 1 96 ? -7.578 1.109 8.446 1.00 94.12 96 VAL A C 1
ATOM 809 O O . VAL A 1 96 ? -7.828 1.396 9.617 1.00 94.12 96 VAL A O 1
ATOM 812 N N . ARG A 1 97 ? -6.396 1.401 7.906 1.00 94.94 97 ARG A N 1
ATOM 813 C CA . ARG A 1 97 ? -5.360 2.144 8.632 1.00 94.94 97 ARG A CA 1
ATOM 814 C C . ARG A 1 97 ? -4.511 2.963 7.678 1.00 94.94 97 ARG A C 1
ATOM 816 O O . ARG A 1 97 ? -4.305 2.565 6.532 1.00 94.94 97 ARG A O 1
ATOM 823 N N . ARG A 1 98 ? -3.997 4.078 8.183 1.00 97.00 98 ARG A N 1
ATOM 824 C CA . ARG A 1 98 ? -3.077 4.962 7.478 1.00 97.00 98 ARG A CA 1
ATOM 825 C C . ARG A 1 98 ? -1.971 5.416 8.419 1.00 97.00 98 ARG A C 1
ATOM 827 O O . ARG A 1 98 ? -2.222 5.725 9.577 1.00 97.00 98 ARG A O 1
ATOM 834 N N . LEU A 1 99 ? -0.740 5.417 7.934 1.00 97.94 99 LEU A N 1
ATOM 835 C CA . LEU A 1 99 ? 0.438 5.856 8.668 1.00 97.94 99 LEU A CA 1
ATOM 836 C C . LEU A 1 99 ? 1.174 6.876 7.809 1.00 97.94 99 LEU A C 1
ATOM 838 O O . LEU A 1 99 ? 1.669 6.527 6.740 1.00 97.94 99 LEU A O 1
ATOM 842 N N . THR A 1 100 ? 1.259 8.113 8.282 1.00 97.88 100 THR A N 1
ATOM 843 C CA . THR A 1 100 ? 1.998 9.175 7.595 1.00 97.88 100 THR A CA 1
ATOM 844 C C . THR A 1 100 ? 3.198 9.572 8.439 1.00 97.88 100 THR A C 1
ATOM 846 O O . THR A 1 100 ? 3.050 9.921 9.609 1.00 97.88 100 THR A O 1
ATOM 849 N N . THR A 1 101 ? 4.391 9.496 7.857 1.00 97.38 101 THR A N 1
ATOM 850 C CA . THR A 1 101 ? 5.655 9.884 8.496 1.00 97.38 101 THR A CA 1
ATOM 851 C C . THR A 1 101 ? 6.090 11.252 7.994 1.00 97.38 101 THR A C 1
ATOM 853 O O . THR A 1 101 ? 5.987 11.507 6.795 1.00 97.38 101 THR A O 1
ATOM 856 N N . TYR A 1 102 ? 6.639 12.084 8.869 1.00 97.19 102 TYR A N 1
ATOM 857 C CA . TYR A 1 102 ? 6.985 13.480 8.602 1.00 97.19 102 TYR A CA 1
ATOM 858 C C . TYR A 1 102 ? 8.457 13.773 8.909 1.00 97.19 102 TYR A C 1
ATOM 860 O O . TYR A 1 102 ? 9.109 13.074 9.698 1.00 97.19 102 TYR A O 1
ATOM 868 N N . GLU A 1 103 ? 8.997 14.820 8.289 1.00 94.94 103 GLU A N 1
ATOM 869 C CA . GLU A 1 103 ? 10.362 15.269 8.580 1.00 94.94 103 GLU A CA 1
ATOM 870 C C . GLU A 1 103 ? 10.436 16.015 9.915 1.00 94.94 103 GLU A C 1
ATOM 872 O O . GLU A 1 103 ? 11.327 15.785 10.734 1.00 94.94 103 GLU A O 1
ATOM 877 N N . THR A 1 104 ? 9.438 16.850 10.178 1.00 94.38 104 THR A N 1
ATOM 878 C CA . THR A 1 104 ? 9.397 17.720 11.354 1.00 94.38 104 THR A CA 1
ATOM 879 C C . THR A 1 104 ? 8.546 17.138 12.485 1.00 94.38 104 THR A C 1
ATOM 881 O O . THR A 1 104 ? 7.724 16.238 12.291 1.00 94.38 104 THR A O 1
ATOM 884 N N . LEU A 1 105 ? 8.748 17.650 13.704 1.00 93.38 105 LEU A N 1
ATOM 885 C CA . LEU A 1 105 ? 7.904 17.321 14.861 1.00 93.38 105 LEU A CA 1
ATOM 886 C C . LEU A 1 105 ? 6.514 17.964 14.771 1.00 93.38 105 LEU A C 1
ATOM 888 O O . LEU A 1 105 ? 5.571 17.411 15.328 1.00 93.38 105 LEU A O 1
ATOM 892 N N . ASP A 1 106 ? 6.390 19.058 14.019 1.00 92.25 106 ASP A N 1
ATOM 893 C CA . ASP A 1 106 ? 5.136 19.785 13.787 1.00 92.25 106 ASP A CA 1
ATOM 894 C C . ASP A 1 106 ? 4.286 19.173 12.659 1.00 92.25 106 ASP A C 1
ATOM 896 O O . ASP A 1 106 ? 3.327 19.787 12.193 1.00 92.25 106 ASP A O 1
ATOM 900 N N . TYR A 1 107 ? 4.640 17.965 12.203 1.00 92.12 107 TYR A N 1
ATOM 901 C CA . TYR A 1 107 ? 3.963 17.236 11.124 1.00 92.12 107 TYR A CA 1
ATOM 902 C C . TYR A 1 107 ? 3.876 18.021 9.804 1.00 92.12 107 TYR A C 1
ATOM 904 O O . TYR A 1 107 ? 2.939 17.860 9.022 1.00 92.12 107 TYR A O 1
ATOM 912 N N . GLN A 1 108 ? 4.880 18.855 9.540 1.00 92.12 108 GLN A N 1
ATOM 913 C CA . GLN A 1 108 ? 5.119 19.460 8.233 1.00 92.12 108 GLN A CA 1
ATOM 914 C C . GLN A 1 108 ? 5.987 18.534 7.382 1.00 92.12 108 GLN A C 1
ATOM 916 O O . GLN A 1 108 ? 6.806 17.783 7.922 1.00 92.12 108 GLN A O 1
ATOM 921 N N . GLU A 1 109 ? 5.813 18.621 6.063 1.00 93.12 109 GLU A N 1
ATOM 922 C CA . GLU A 1 109 ? 6.571 17.866 5.056 1.00 93.12 109 GLU A CA 1
ATOM 923 C C . GLU A 1 109 ? 6.443 16.338 5.228 1.00 93.12 109 GLU A C 1
ATOM 925 O O . GLU A 1 109 ? 7.266 15.690 5.889 1.00 93.12 109 GLU A O 1
ATOM 930 N N . PRO A 1 110 ? 5.386 15.723 4.664 1.00 95.38 110 PRO A N 1
ATOM 931 C CA . PRO A 1 110 ? 5.233 14.278 4.718 1.00 95.38 110 PRO A CA 1
ATOM 932 C C . PRO A 1 110 ? 6.319 13.597 3.872 1.00 95.38 110 PRO A C 1
ATOM 934 O O . PRO A 1 110 ? 6.559 13.962 2.728 1.00 95.38 110 PRO A O 1
ATOM 937 N N . ILE A 1 111 ? 6.957 12.573 4.436 1.00 96.19 111 ILE A N 1
ATOM 938 C CA . ILE A 1 111 ? 7.993 11.759 3.781 1.00 96.19 111 ILE A CA 1
ATOM 939 C C . ILE A 1 111 ? 7.353 10.577 3.060 1.00 96.19 111 ILE A C 1
ATOM 941 O O . ILE A 1 111 ? 7.628 10.310 1.894 1.00 96.19 111 ILE A O 1
ATOM 945 N N . SER A 1 112 ? 6.499 9.843 3.771 1.00 97.12 112 SER A N 1
ATOM 946 C CA . SER A 1 112 ? 5.852 8.648 3.246 1.00 97.12 112 SER A CA 1
ATOM 947 C C . SER A 1 112 ? 4.478 8.466 3.863 1.00 97.12 112 SER A C 1
ATOM 949 O O . SER A 1 112 ? 4.246 8.839 5.018 1.00 97.12 112 SER A O 1
ATOM 951 N N . ARG A 1 113 ? 3.575 7.875 3.090 1.00 97.75 113 ARG A N 1
ATOM 952 C CA . ARG A 1 113 ? 2.253 7.455 3.531 1.00 97.75 113 ARG A CA 1
ATOM 953 C C . ARG A 1 113 ? 2.080 5.975 3.240 1.00 97.75 113 ARG A C 1
ATOM 955 O O . ARG A 1 113 ? 2.300 5.523 2.123 1.00 97.75 113 ARG A O 1
ATOM 962 N N . TRP A 1 114 ? 1.653 5.237 4.250 1.00 98.06 114 TRP A N 1
ATOM 963 C CA . TRP A 1 114 ? 1.281 3.837 4.146 1.00 98.06 114 TRP A CA 1
ATOM 964 C C . TRP A 1 114 ? -0.207 3.716 4.406 1.00 98.06 114 TRP A C 1
ATOM 966 O O . TRP A 1 114 ? -0.694 4.152 5.446 1.00 98.06 114 TRP A O 1
ATO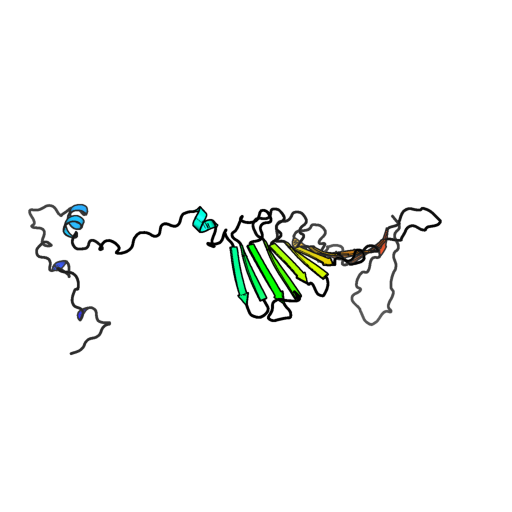M 976 N N . GLU A 1 115 ? -0.924 3.118 3.476 1.00 97.50 115 GLU A N 1
ATOM 977 C CA . GLU A 1 115 ? -2.352 2.859 3.561 1.00 97.50 115 GLU A CA 1
ATOM 978 C C . GLU A 1 115 ? -2.560 1.351 3.504 1.00 97.50 115 GLU A C 1
ATOM 980 O O . GLU A 1 115 ? -1.893 0.645 2.747 1.00 97.50 115 GLU A O 1
ATOM 985 N N . TRP A 1 116 ? -3.460 0.841 4.340 1.00 97.06 116 TRP A N 1
ATOM 986 C CA . TRP A 1 116 ? -3.856 -0.559 4.290 1.00 97.06 116 TRP A CA 1
ATOM 987 C C . TRP A 1 116 ? -5.355 -0.684 4.155 1.00 97.06 116 TRP A C 1
ATOM 989 O O . TRP A 1 116 ? -6.122 -0.006 4.850 1.00 97.06 116 TRP A O 1
ATOM 999 N N . TYR A 1 117 ? -5.739 -1.622 3.308 1.00 95.56 117 TYR A N 1
ATOM 1000 C CA . TYR A 1 117 ? -7.106 -1.833 2.890 1.00 95.56 117 TYR A CA 1
ATOM 1001 C C . TYR A 1 117 ? -7.557 -3.240 3.258 1.00 95.56 117 TYR A C 1
ATOM 1003 O O . TYR A 1 117 ? -6.747 -4.154 3.405 1.00 95.56 117 TYR A O 1
ATOM 1011 N N . ALA A 1 118 ? -8.861 -3.396 3.433 1.00 92.56 118 ALA A N 1
ATOM 1012 C CA . ALA A 1 118 ? -9.515 -4.679 3.611 1.00 92.56 118 ALA A CA 1
ATOM 1013 C C . ALA A 1 118 ? -10.860 -4.667 2.885 1.00 92.56 118 ALA A C 1
ATOM 1015 O O . ALA A 1 118 ? -11.438 -3.603 2.660 1.00 92.56 118 ALA A O 1
ATOM 1016 N N . ASN A 1 119 ? -11.374 -5.860 2.583 1.00 89.75 119 ASN A N 1
ATOM 1017 C CA . ASN A 1 119 ? -12.699 -6.063 1.990 1.00 89.75 119 ASN A CA 1
ATOM 1018 C C . ASN A 1 119 ? -12.878 -5.356 0.635 1.00 89.75 119 ASN A C 1
ATOM 1020 O O . ASN A 1 119 ? -13.953 -4.840 0.344 1.00 89.75 119 ASN A O 1
ATOM 1024 N N . ARG A 1 120 ? -11.812 -5.302 -0.172 1.00 92.12 120 ARG A N 1
ATOM 1025 C CA . ARG A 1 120 ? -11.872 -4.826 -1.556 1.00 92.12 120 ARG A CA 1
ATOM 1026 C C . ARG A 1 120 ? -11.926 -6.006 -2.518 1.00 92.12 120 ARG A C 1
ATOM 1028 O O . ARG A 1 120 ? -11.174 -6.965 -2.349 1.00 92.12 120 ARG A O 1
ATOM 1035 N N . ASP A 1 121 ? -12.738 -5.884 -3.562 1.00 90.75 121 ASP A N 1
ATOM 1036 C CA . ASP A 1 121 ? -12.894 -6.917 -4.597 1.00 90.75 121 ASP A CA 1
ATOM 1037 C C . ASP A 1 121 ? -11.615 -7.130 -5.417 1.00 90.75 121 ASP A C 1
ATOM 1039 O O . ASP A 1 121 ? -11.322 -8.230 -5.879 1.00 90.75 121 ASP A O 1
ATOM 1043 N N . ASP A 1 122 ? -10.820 -6.070 -5.572 1.00 92.06 122 ASP A N 1
ATOM 1044 C CA . ASP A 1 122 ? -9.552 -6.090 -6.295 1.00 92.06 122 ASP A CA 1
ATOM 1045 C C . ASP A 1 122 ? -8.389 -6.658 -5.459 1.00 92.06 122 ASP A C 1
ATOM 1047 O O . ASP A 1 122 ? -7.259 -6.715 -5.941 1.00 92.06 122 ASP A O 1
ATOM 1051 N N . LEU A 1 123 ? -8.637 -7.088 -4.217 1.00 94.19 123 LEU A N 1
ATOM 1052 C CA . LEU A 1 123 ? -7.631 -7.644 -3.305 1.00 94.19 123 LEU A CA 1
ATOM 1053 C C . LEU A 1 123 ? -6.428 -6.714 -3.052 1.00 94.19 123 LEU A C 1
ATOM 1055 O O . LEU A 1 123 ? -5.348 -7.180 -2.681 1.00 94.19 123 LEU A O 1
ATOM 1059 N N . LEU A 1 124 ? -6.581 -5.400 -3.247 1.00 95.75 124 LEU A N 1
ATOM 1060 C CA . LEU A 1 124 ? -5.580 -4.422 -2.826 1.00 95.75 124 LEU A CA 1
ATOM 1061 C C . LEU A 1 124 ? -5.533 -4.409 -1.296 1.00 95.75 124 LEU A C 1
ATOM 1063 O O . LEU A 1 124 ? -6.543 -4.117 -0.657 1.00 95.75 124 LEU A O 1
ATOM 1067 N N . HIS A 1 125 ? -4.370 -4.693 -0.706 1.00 95.88 125 HIS A N 1
ATOM 1068 C CA . HIS A 1 125 ? -4.224 -4.731 0.754 1.00 95.88 125 HIS A CA 1
ATOM 1069 C C . HIS A 1 125 ? -3.317 -3.621 1.293 1.00 95.88 125 HIS A C 1
ATOM 1071 O O . HIS A 1 125 ? -3.427 -3.246 2.463 1.00 95.88 125 HIS A O 1
ATOM 1077 N N . GLN A 1 126 ? -2.409 -3.085 0.473 1.00 97.38 126 GLN A N 1
ATOM 1078 C CA . GLN A 1 126 ? -1.465 -2.054 0.896 1.00 97.38 126 GLN A CA 1
ATOM 1079 C C . GLN A 1 126 ? -1.100 -1.118 -0.255 1.00 97.38 126 GLN A C 1
ATOM 1081 O O . GLN A 1 126 ? -0.799 -1.567 -1.356 1.00 97.38 126 GLN A O 1
ATOM 1086 N N . VAL A 1 127 ? -1.049 0.178 0.040 1.00 97.75 127 VAL A N 1
ATOM 1087 C CA . VAL A 1 127 ? -0.471 1.204 -0.831 1.00 97.75 127 VAL A CA 1
ATOM 1088 C C . VAL A 1 127 ? 0.584 1.962 -0.040 1.00 97.75 127 VAL A C 1
ATOM 1090 O O . VAL A 1 127 ? 0.377 2.319 1.121 1.00 97.75 127 VAL A O 1
ATOM 1093 N N . ARG A 1 128 ? 1.740 2.192 -0.653 1.00 97.44 128 ARG A N 1
ATOM 1094 C CA . ARG A 1 128 ? 2.804 3.029 -0.111 1.00 97.44 128 ARG A CA 1
ATOM 1095 C C . ARG A 1 128 ? 3.086 4.154 -1.091 1.00 97.44 128 ARG A C 1
ATOM 1097 O O . ARG A 1 128 ? 3.447 3.893 -2.230 1.00 97.44 128 ARG A O 1
ATOM 1104 N N . ILE A 1 129 ? 2.988 5.381 -0.609 1.00 97.06 129 ILE A N 1
ATOM 1105 C CA . ILE A 1 129 ? 3.318 6.593 -1.352 1.00 97.06 129 ILE A CA 1
ATOM 1106 C C . ILE A 1 129 ? 4.564 7.191 -0.710 1.00 97.06 129 ILE A C 1
ATOM 1108 O 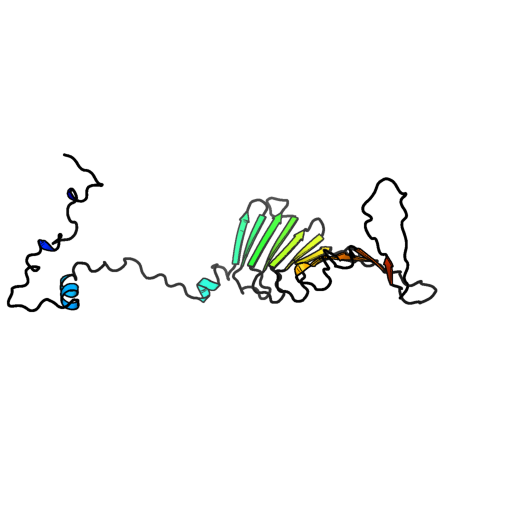O . ILE A 1 129 ? 4.610 7.399 0.505 1.00 97.06 129 ILE A O 1
ATOM 1112 N N . ASP A 1 130 ? 5.584 7.442 -1.513 1.00 95.81 130 ASP A N 1
ATOM 1113 C CA . ASP A 1 130 ? 6.798 8.139 -1.111 1.00 95.81 130 ASP A CA 1
ATOM 1114 C C . ASP A 1 130 ? 6.795 9.528 -1.748 1.00 95.81 130 ASP A C 1
ATOM 1116 O O . ASP A 1 130 ? 6.919 9.663 -2.963 1.00 95.81 130 ASP A O 1
ATOM 1120 N N . TYR A 1 131 ? 6.640 10.566 -0.928 1.00 94.19 131 TYR A N 1
ATOM 1121 C CA . TYR A 1 131 ? 6.492 11.940 -1.410 1.00 94.19 131 TYR A CA 1
ATOM 1122 C C . TYR A 1 131 ? 7.803 12.544 -1.916 1.00 94.19 131 TYR A C 1
ATOM 1124 O O . TYR A 1 131 ? 7.773 13.510 -2.671 1.00 94.19 131 TYR A O 1
ATOM 1132 N N . ARG A 1 132 ? 8.963 11.999 -1.522 1.00 91.19 132 ARG A N 1
ATOM 1133 C CA . ARG A 1 132 ? 10.266 12.521 -1.973 1.00 91.19 132 ARG A CA 1
ATOM 1134 C C . ARG A 1 132 ? 10.591 12.062 -3.387 1.00 91.19 132 ARG A C 1
ATOM 1136 O O . ARG A 1 132 ? 11.254 12.778 -4.127 1.00 91.19 132 ARG A O 1
ATOM 1143 N N . THR A 1 133 ? 10.164 10.851 -3.727 1.00 90.88 133 THR A N 1
ATOM 1144 C CA . THR A 1 133 ? 10.398 10.234 -5.042 1.00 90.88 133 THR A CA 1
ATOM 1145 C C . THR A 1 133 ? 9.166 10.245 -5.941 1.00 90.88 133 THR A C 1
ATOM 1147 O O . THR A 1 133 ? 9.256 9.802 -7.084 1.00 90.88 133 THR A O 1
ATOM 1150 N N . ASP A 1 134 ? 8.036 10.726 -5.415 1.00 92.62 134 ASP A N 1
ATOM 1151 C CA . ASP A 1 134 ? 6.712 10.688 -6.038 1.00 92.62 134 ASP A CA 1
ATOM 1152 C C . ASP A 1 134 ? 6.356 9.293 -6.578 1.00 92.62 134 ASP A C 1
ATOM 1154 O O . ASP A 1 134 ? 5.791 9.114 -7.660 1.00 92.62 134 ASP A O 1
ATOM 1158 N N . ALA A 1 135 ? 6.785 8.274 -5.827 1.00 94.12 135 ALA A N 1
ATOM 1159 C CA . ALA A 1 135 ? 6.635 6.875 -6.175 1.00 94.12 135 ALA A CA 1
ATOM 1160 C C . ALA A 1 135 ? 5.489 6.259 -5.380 1.00 94.12 135 ALA A C 1
ATOM 1162 O O . ALA A 1 135 ? 5.437 6.361 -4.152 1.00 94.12 135 ALA A O 1
ATOM 1163 N N . THR A 1 136 ? 4.615 5.554 -6.087 1.00 96.94 136 THR A N 1
ATOM 1164 C CA . THR A 1 136 ? 3.506 4.804 -5.508 1.00 96.94 136 THR A CA 1
ATOM 1165 C C . THR A 1 136 ? 3.720 3.315 -5.754 1.00 96.94 136 THR A C 1
ATOM 1167 O O . THR A 1 136 ? 3.939 2.876 -6.883 1.00 96.94 136 THR A O 1
ATOM 1170 N N . GLU A 1 137 ? 3.686 2.531 -4.680 1.00 97.25 137 GLU A N 1
ATOM 1171 C CA . GLU A 1 137 ? 3.746 1.072 -4.695 1.00 97.25 137 GLU A CA 1
ATOM 1172 C C . GLU A 1 137 ? 2.436 0.505 -4.144 1.00 97.25 137 GLU A C 1
ATOM 1174 O O . GLU A 1 137 ? 2.122 0.650 -2.963 1.00 97.25 137 GLU A O 1
ATOM 1179 N N . GLU A 1 138 ? 1.691 -0.179 -4.997 1.00 97.50 138 GLU A N 1
ATOM 1180 C CA . GLU A 1 138 ? 0.461 -0.888 -4.668 1.00 97.50 138 GLU A CA 1
ATOM 1181 C C . GLU A 1 138 ? 0.761 -2.379 -4.533 1.00 97.50 138 GLU A C 1
ATOM 1183 O O . GLU A 1 138 ? 1.513 -2.947 -5.331 1.00 97.50 138 GLU A O 1
ATOM 1188 N N . ARG A 1 139 ? 0.186 -3.032 -3.523 1.00 97.44 139 ARG A N 1
ATOM 1189 C CA . ARG A 1 139 ? 0.365 -4.459 -3.253 1.00 97.44 139 ARG A CA 1
ATOM 1190 C C . ARG A 1 139 ? -0.970 -5.158 -3.093 1.00 97.44 139 ARG A C 1
ATOM 1192 O O . ARG A 1 139 ? -1.850 -4.708 -2.355 1.00 97.44 139 ARG A O 1
ATOM 1199 N N . PHE A 1 140 ? -1.059 -6.303 -3.751 1.00 97.12 140 PHE A N 1
ATOM 1200 C CA . PHE A 1 140 ? -2.266 -7.100 -3.857 1.00 97.12 140 PHE A CA 1
ATOM 1201 C C . PHE A 1 140 ? -2.061 -8.472 -3.224 1.00 97.12 140 PHE A C 1
ATOM 1203 O O . PHE A 1 140 ? -0.957 -9.030 -3.240 1.00 97.12 140 PHE A O 1
ATOM 1210 N N . ASP A 1 141 ? -3.137 -9.013 -2.666 1.00 95.00 141 ASP A N 1
ATOM 1211 C CA . ASP A 1 141 ? -3.167 -10.382 -2.170 1.00 95.00 141 ASP A CA 1
ATOM 1212 C C . ASP A 1 141 ? -3.309 -11.405 -3.305 1.00 95.00 141 ASP A C 1
ATOM 1214 O O . ASP A 1 141 ? -3.647 -11.101 -4.453 1.00 95.00 141 ASP A O 1
ATOM 1218 N N . LYS A 1 142 ? -3.007 -12.662 -2.975 1.00 93.94 142 LYS A N 1
ATOM 1219 C CA . LYS A 1 142 ? -3.175 -13.792 -3.895 1.00 93.94 142 LYS A CA 1
ATOM 1220 C C . LYS A 1 142 ? -4.660 -14.013 -4.191 1.00 93.94 142 LYS A C 1
ATOM 1222 O O . LYS A 1 142 ? -5.495 -13.829 -3.315 1.00 93.94 142 LYS A O 1
ATOM 1227 N N . GLY A 1 143 ? -4.963 -14.500 -5.393 1.00 90.88 143 GLY A N 1
ATOM 1228 C CA . GLY A 1 143 ? -6.331 -14.827 -5.816 1.00 90.88 143 GLY A CA 1
ATOM 1229 C C . GLY A 1 143 ? -6.891 -13.899 -6.892 1.00 90.88 143 GLY A C 1
ATOM 1230 O O . GLY A 1 143 ? -7.938 -14.202 -7.457 1.00 90.88 143 GLY A O 1
ATOM 1231 N N . ARG A 1 144 ? -6.184 -12.814 -7.238 1.00 92.44 144 ARG A N 1
ATOM 1232 C CA . ARG A 1 144 ? -6.544 -12.001 -8.403 1.00 92.44 144 ARG A CA 1
ATOM 1233 C C . ARG A 1 144 ? -6.397 -12.811 -9.698 1.00 92.44 144 ARG A C 1
ATOM 1235 O O . ARG A 1 144 ? -5.399 -13.522 -9.845 1.00 92.44 144 ARG A O 1
ATOM 1242 N N . PRO A 1 145 ? -7.306 -12.646 -10.675 1.00 90.75 145 PRO A N 1
ATOM 1243 C CA . PRO A 1 145 ? -7.246 -13.373 -11.946 1.00 90.75 145 PRO A CA 1
ATOM 1244 C C . PRO A 1 145 ? -6.006 -13.017 -12.783 1.00 90.75 145 PRO A C 1
ATOM 1246 O O . PRO A 1 145 ? -5.478 -13.859 -13.501 1.00 90.75 145 PRO A O 1
ATOM 1249 N N . ASP A 1 146 ? -5.497 -11.789 -12.661 1.00 91.81 146 ASP A N 1
ATOM 1250 C CA . ASP A 1 146 ? -4.273 -11.330 -13.333 1.00 91.81 146 ASP A CA 1
ATOM 1251 C C . ASP A 1 146 ? -2.977 -11.783 -12.628 1.00 91.81 146 ASP A C 1
ATOM 1253 O O . ASP A 1 146 ? -1.880 -11.608 -13.168 1.00 91.81 146 ASP A O 1
ATOM 1257 N N . CYS A 1 147 ? -3.086 -12.394 -11.441 1.00 94.69 147 CYS A N 1
ATOM 1258 C CA . CYS A 1 147 ? -1.971 -12.779 -10.574 1.00 94.69 147 CYS A CA 1
ATOM 1259 C C . CYS A 1 147 ? -1.016 -11.617 -10.239 1.00 94.69 147 CYS A C 1
ATOM 1261 O O . CYS A 1 147 ? 0.157 -11.858 -9.926 1.00 94.69 147 CYS A O 1
ATOM 1263 N N . LEU A 1 148 ? -1.475 -10.362 -10.322 1.00 96.06 148 LEU A N 1
ATOM 1264 C CA . LEU A 1 148 ? -0.660 -9.198 -9.990 1.00 96.06 148 LEU A CA 1
ATOM 1265 C C . LEU A 1 148 ? -0.364 -9.198 -8.487 1.00 96.06 148 LEU A C 1
ATOM 1267 O O . LEU A 1 148 ? -1.258 -9.358 -7.664 1.00 96.06 148 LEU A O 1
ATOM 1271 N N . ARG A 1 149 ? 0.910 -9.037 -8.131 1.00 96.44 149 ARG A N 1
ATOM 1272 C CA . ARG A 1 149 ? 1.382 -8.976 -6.742 1.00 96.44 149 ARG A CA 1
ATOM 1273 C C . ARG A 1 149 ? 1.662 -7.548 -6.313 1.00 96.44 149 ARG A C 1
ATOM 1275 O O . ARG A 1 149 ? 1.346 -7.165 -5.191 1.00 96.44 149 ARG A O 1
ATOM 1282 N N . SER A 1 150 ? 2.316 -6.781 -7.176 1.00 97.31 150 SER A N 1
ATOM 1283 C CA . SER A 1 150 ? 2.618 -5.385 -6.889 1.00 97.31 150 SER A CA 1
ATOM 1284 C C . SER A 1 150 ? 2.741 -4.566 -8.160 1.00 97.31 150 SER A C 1
ATOM 1286 O O . SER A 1 150 ? 3.334 -5.039 -9.130 1.00 97.31 150 SER A O 1
ATOM 1288 N N . LEU A 1 151 ? 2.269 -3.329 -8.104 1.00 96.62 151 LEU A N 1
ATOM 1289 C CA . LEU A 1 151 ? 2.455 -2.310 -9.127 1.00 96.62 151 LEU A CA 1
ATOM 1290 C C . LEU A 1 151 ? 3.252 -1.164 -8.513 1.00 96.62 151 LEU A C 1
ATOM 1292 O O . LEU A 1 151 ? 2.848 -0.606 -7.499 1.00 96.62 151 LEU A O 1
ATOM 1296 N N . ARG A 1 152 ? 4.377 -0.801 -9.122 1.00 96.06 152 ARG A N 1
ATOM 1297 C CA . ARG A 1 152 ? 5.155 0.374 -8.737 1.00 96.06 152 ARG A CA 1
ATOM 1298 C C . ARG A 1 152 ? 5.217 1.340 -9.907 1.00 96.06 152 ARG A C 1
ATOM 1300 O O . ARG A 1 152 ? 5.600 0.939 -11.000 1.00 96.06 152 ARG A O 1
ATOM 1307 N N . HIS A 1 153 ? 4.868 2.593 -9.667 1.00 93.94 153 HIS A N 1
ATOM 1308 C CA . HIS A 1 153 ? 4.929 3.652 -10.669 1.00 93.94 153 HIS A CA 1
ATOM 1309 C C . HIS A 1 153 ? 5.309 4.983 -10.020 1.00 93.94 153 HIS A C 1
ATOM 1311 O O . HIS A 1 153 ? 5.291 5.117 -8.795 1.00 93.94 153 HIS A O 1
ATOM 1317 N N . ARG A 1 154 ? 5.680 5.957 -10.846 1.00 91.12 154 ARG A N 1
ATOM 1318 C CA . ARG A 1 154 ? 5.888 7.354 -10.451 1.00 91.12 154 ARG A CA 1
ATOM 1319 C C . ARG A 1 154 ? 4.919 8.237 -11.229 1.00 91.12 154 ARG A C 1
ATOM 1321 O O . ARG A 1 154 ? 4.406 7.806 -12.260 1.00 91.12 154 ARG A O 1
ATOM 1328 N N . ALA A 1 155 ? 4.654 9.450 -10.753 1.00 80.88 155 ALA A N 1
ATOM 1329 C CA . ALA A 1 155 ? 3.667 10.313 -11.404 1.00 80.88 155 ALA A CA 1
ATOM 1330 C C . ALA A 1 155 ? 4.109 10.836 -12.783 1.00 80.88 155 ALA A C 1
ATOM 1332 O O . ALA A 1 155 ? 3.263 11.216 -13.595 1.00 80.88 155 ALA A O 1
ATOM 1333 N N . ALA A 1 156 ? 5.415 10.878 -13.075 1.00 80.94 156 ALA A N 1
ATOM 1334 C CA . ALA A 1 156 ? 5.881 11.418 -14.345 1.00 80.94 156 ALA A CA 1
ATOM 1335 C C . ALA A 1 156 ? 5.512 10.481 -15.518 1.00 80.94 156 ALA A C 1
ATOM 1337 O O . ALA A 1 156 ? 5.774 9.279 -15.467 1.00 80.94 156 ALA A O 1
ATOM 1338 N N . PRO A 1 157 ? 4.967 11.008 -16.629 1.00 68.75 157 PRO A N 1
ATOM 1339 C CA . PRO A 1 157 ? 4.457 10.195 -17.740 1.00 68.75 157 PRO A CA 1
ATOM 1340 C C . PRO A 1 157 ? 5.540 9.418 -18.504 1.00 68.75 157 PRO A C 1
ATOM 1342 O O . PRO A 1 157 ? 5.218 8.502 -19.257 1.00 68.75 157 PRO A O 1
ATOM 1345 N N . SER A 1 158 ? 6.815 9.778 -18.327 1.00 75.75 158 SER A N 1
ATOM 1346 C CA . SER A 1 158 ? 7.958 9.080 -18.925 1.00 75.75 158 SER A CA 1
ATOM 1347 C C . SER A 1 158 ? 8.599 8.067 -17.975 1.00 75.75 158 SER A C 1
ATOM 1349 O O . SER A 1 158 ? 9.679 7.568 -18.274 1.00 75.75 158 SER A O 1
ATOM 1351 N N . ASP A 1 159 ? 7.998 7.782 -16.823 1.00 85.94 159 ASP A N 1
ATOM 1352 C CA . ASP A 1 159 ? 8.580 6.835 -15.883 1.00 85.94 159 ASP A CA 1
ATOM 1353 C C . ASP A 1 159 ? 8.168 5.389 -16.155 1.00 85.94 159 ASP A C 1
ATOM 1355 O O . ASP A 1 159 ? 7.153 5.082 -16.782 1.00 85.94 159 ASP A O 1
ATOM 1359 N N . GLU A 1 160 ? 9.019 4.481 -15.686 1.00 90.69 160 GLU A N 1
ATOM 1360 C CA . GLU A 1 160 ? 8.769 3.051 -15.754 1.00 90.69 160 GLU A CA 1
ATOM 1361 C C . GLU A 1 160 ? 7.655 2.644 -14.783 1.00 90.69 160 GLU A C 1
ATOM 1363 O O . GLU A 1 160 ? 7.682 2.971 -13.593 1.00 90.69 160 GLU A O 1
ATOM 1368 N N . TYR A 1 161 ? 6.726 1.841 -15.288 1.00 93.75 161 TYR A N 1
ATOM 1369 C CA . TYR A 1 161 ? 5.782 1.065 -14.501 1.00 93.75 161 TYR A CA 1
ATOM 1370 C C . TYR A 1 161 ? 6.368 -0.329 -14.304 1.00 93.75 161 TYR A C 1
ATOM 1372 O O . TYR A 1 161 ? 6.652 -1.036 -15.268 1.00 93.75 161 TYR A O 1
ATOM 1380 N N . GLU A 1 162 ? 6.539 -0.751 -13.059 1.00 96.38 162 GLU A N 1
ATOM 1381 C CA . GLU A 1 162 ? 7.027 -2.084 -12.720 1.00 96.38 162 GLU A CA 1
ATOM 1382 C C . GLU A 1 162 ? 5.890 -2.909 -12.120 1.00 96.38 162 GLU A C 1
ATOM 1384 O O . GLU A 1 162 ? 5.429 -2.661 -11.004 1.00 96.38 162 GLU A O 1
ATOM 1389 N N . LEU A 1 163 ? 5.459 -3.925 -12.858 1.00 96.88 163 LEU A N 1
ATOM 1390 C CA . LEU A 1 163 ? 4.455 -4.887 -12.434 1.00 96.88 163 LEU A CA 1
ATOM 1391 C C . LEU A 1 163 ? 5.165 -6.181 -12.047 1.00 96.88 163 LEU A C 1
ATOM 1393 O O . LEU A 1 163 ? 5.926 -6.748 -12.831 1.00 96.88 163 LEU A O 1
ATOM 1397 N N . LYS A 1 164 ? 4.911 -6.676 -10.837 1.00 97.12 164 LYS A N 1
ATOM 1398 C CA . LYS A 1 164 ? 5.383 -7.993 -10.388 1.00 97.12 164 LYS A CA 1
ATOM 1399 C C . LYS A 1 164 ? 4.197 -8.906 -10.213 1.00 97.12 164 LYS A C 1
ATOM 1401 O O . LYS A 1 164 ? 3.210 -8.518 -9.593 1.00 97.12 164 LYS A O 1
ATOM 1406 N N . PHE A 1 165 ? 4.344 -10.137 -10.666 1.00 96.69 165 PHE A N 1
ATOM 1407 C CA . PHE A 1 165 ? 3.298 -11.144 -10.612 1.00 96.69 165 PHE A CA 1
ATOM 1408 C C . PHE A 1 165 ? 3.675 -12.284 -9.672 1.00 96.69 165 PHE A C 1
ATOM 1410 O O . PHE A 1 165 ? 4.851 -12.567 -9.411 1.00 96.69 165 PHE A O 1
ATOM 1417 N N . PHE A 1 166 ? 2.661 -12.987 -9.185 1.00 94.62 166 PHE A N 1
ATOM 1418 C CA . PHE A 1 166 ? 2.834 -14.315 -8.622 1.00 94.62 166 PHE A CA 1
ATOM 1419 C C . PHE A 1 166 ? 3.025 -15.327 -9.760 1.00 94.62 166 PHE A C 1
ATOM 1421 O O . PHE A 1 166 ? 2.095 -16.032 -10.139 1.00 94.62 166 PHE A O 1
ATOM 1428 N N . HIS A 1 167 ? 4.246 -15.395 -10.298 1.00 91.94 167 HIS A N 1
ATOM 1429 C CA . HIS A 1 167 ? 4.586 -16.222 -11.466 1.00 91.94 167 HIS A CA 1
ATOM 1430 C C . HIS A 1 167 ? 4.167 -17.701 -11.336 1.00 91.94 167 HIS A C 1
ATOM 1432 O O . HIS A 1 167 ? 3.856 -18.331 -12.335 1.00 91.94 167 HIS A O 1
ATOM 1438 N N . GLN A 1 168 ? 4.104 -18.239 -10.111 1.00 90.50 168 GLN A N 1
ATOM 1439 C CA . GLN A 1 168 ? 3.713 -19.628 -9.823 1.00 90.50 168 GLN A CA 1
ATOM 1440 C C . GLN A 1 168 ? 2.267 -19.958 -10.209 1.00 90.50 168 GLN A C 1
ATOM 1442 O O . GLN A 1 168 ? 1.946 -21.125 -10.397 1.00 90.50 168 GLN A O 1
ATOM 1447 N N . TYR A 1 169 ? 1.395 -18.951 -10.296 1.00 90.19 169 TYR A N 1
ATOM 1448 C CA . TYR A 1 169 ? -0.016 -19.137 -10.642 1.00 90.19 169 TYR A CA 1
ATOM 1449 C C . TYR A 1 169 ? -0.328 -18.726 -12.087 1.00 90.19 169 TYR A C 1
ATOM 1451 O O . TYR A 1 169 ? -1.481 -18.790 -12.505 1.00 90.19 169 TYR A O 1
ATOM 1459 N N . ARG A 1 170 ? 0.684 -18.304 -12.857 1.00 89.38 170 ARG A N 1
ATOM 1460 C CA . ARG A 1 170 ? 0.531 -17.915 -14.260 1.00 89.38 170 ARG A CA 1
ATOM 1461 C C . ARG A 1 170 ? 1.057 -19.002 -15.189 1.00 89.38 170 ARG A C 1
ATOM 1463 O O . ARG A 1 170 ? 2.130 -19.546 -14.963 1.00 89.38 170 ARG A O 1
ATOM 1470 N N . PHE A 1 171 ? 0.348 -19.237 -16.289 1.00 87.69 171 PHE A N 1
ATOM 1471 C CA . PHE A 1 171 ? 0.761 -20.195 -17.320 1.00 87.69 171 PHE A CA 1
ATOM 1472 C C . PHE A 1 171 ? 2.018 -19.769 -18.091 1.00 87.69 171 PHE A C 1
ATOM 1474 O O . PHE A 1 171 ? 2.779 -20.615 -18.539 1.00 87.69 171 PHE A O 1
ATOM 1481 N N . ASP A 1 172 ? 2.246 -18.463 -18.248 1.00 90.25 172 ASP A N 1
ATOM 1482 C CA . ASP A 1 172 ? 3.399 -17.912 -18.975 1.00 90.25 172 ASP A CA 1
ATOM 1483 C C . ASP A 1 172 ? 4.666 -17.783 -18.114 1.00 90.25 172 ASP A C 1
ATOM 1485 O O . ASP A 1 172 ? 5.713 -17.376 -18.622 1.00 90.25 172 ASP A O 1
ATOM 1489 N N . ALA A 1 173 ? 4.558 -18.082 -16.815 1.00 91.56 173 ALA A N 1
ATOM 1490 C CA . ALA A 1 173 ? 5.589 -17.895 -15.800 1.00 91.56 173 ALA A CA 1
ATOM 1491 C C . ALA A 1 173 ? 6.213 -16.479 -15.776 1.00 91.56 173 ALA A C 1
ATOM 1493 O O . ALA A 1 173 ? 7.361 -16.288 -15.353 1.00 91.56 173 ALA A O 1
ATOM 1494 N N . LEU A 1 174 ? 5.458 -15.462 -16.219 1.00 94.88 174 LEU A N 1
ATOM 1495 C CA . LEU A 1 174 ? 5.886 -14.067 -16.188 1.00 94.88 174 LEU A CA 1
ATOM 1496 C C . LEU A 1 174 ? 6.014 -13.609 -14.734 1.00 94.88 174 LEU A C 1
ATOM 1498 O O . LEU A 1 174 ? 5.072 -13.691 -13.943 1.00 94.88 174 LEU A O 1
ATOM 1502 N N . ARG A 1 175 ? 7.199 -13.115 -14.375 1.00 95.88 175 ARG A N 1
ATOM 1503 C CA . ARG A 1 175 ? 7.525 -12.669 -13.018 1.00 95.88 175 ARG A CA 1
ATOM 1504 C C . ARG A 1 175 ? 7.474 -11.158 -12.888 1.00 95.88 175 ARG A C 1
ATOM 1506 O O . ARG A 1 175 ? 6.905 -10.654 -11.919 1.00 95.88 175 ARG A O 1
ATOM 1513 N N . THR A 1 176 ? 8.072 -10.453 -13.841 1.00 96.94 176 THR A N 1
ATOM 1514 C CA . THR A 1 176 ? 8.145 -8.993 -13.832 1.00 96.94 176 THR A CA 1
ATOM 1515 C C . THR A 1 176 ? 7.904 -8.457 -15.234 1.00 96.94 176 THR A C 1
ATOM 1517 O O . THR A 1 176 ? 8.510 -8.940 -16.187 1.00 96.94 176 THR A O 1
ATOM 1520 N N . LEU A 1 177 ? 7.066 -7.432 -15.337 1.00 96.00 177 LEU A N 1
ATOM 1521 C CA . LEU A 1 177 ? 6.859 -6.632 -16.535 1.00 96.00 177 LEU A CA 1
ATOM 1522 C C . LEU A 1 177 ? 7.261 -5.192 -16.215 1.00 96.00 177 LEU A C 1
ATOM 1524 O O . LEU A 1 177 ? 6.720 -4.593 -15.287 1.00 96.00 177 LEU A O 1
ATOM 1528 N N . ILE A 1 178 ? 8.210 -4.648 -16.968 1.00 95.62 178 ILE A N 1
ATOM 1529 C CA . ILE A 1 178 ? 8.583 -3.236 -16.912 1.00 95.62 178 ILE A CA 1
ATOM 1530 C C . ILE A 1 178 ? 8.024 -2.586 -18.166 1.00 95.62 178 ILE A C 1
ATOM 1532 O O . ILE A 1 178 ? 8.399 -2.952 -19.279 1.00 95.62 178 ILE A O 1
ATOM 1536 N N . TYR A 1 179 ? 7.126 -1.634 -17.981 1.00 91.88 179 TYR A N 1
ATOM 1537 C CA . TYR A 1 179 ? 6.508 -0.879 -19.053 1.00 91.88 179 TYR A CA 1
ATOM 1538 C C . TYR A 1 179 ? 7.026 0.557 -19.032 1.00 91.88 179 TYR A C 1
ATOM 1540 O O . TYR A 1 179 ? 6.990 1.228 -18.006 1.00 91.88 179 TYR A O 1
ATOM 1548 N N . HIS A 1 180 ? 7.503 1.028 -20.174 1.00 90.69 180 HIS A N 1
ATOM 1549 C CA . HIS A 1 180 ? 7.962 2.390 -20.397 1.00 90.69 180 HIS A CA 1
ATOM 1550 C C . HIS A 1 180 ? 7.432 2.871 -21.754 1.00 90.69 180 HIS A C 1
ATOM 1552 O O . HIS A 1 180 ? 7.111 2.067 -22.628 1.00 90.69 180 HIS A O 1
ATOM 1558 N N . ALA A 1 181 ? 7.376 4.185 -21.976 1.00 86.50 181 ALA A N 1
ATOM 1559 C CA . ALA A 1 181 ? 6.875 4.748 -23.232 1.00 86.50 181 ALA A CA 1
ATOM 1560 C C . ALA A 1 181 ? 7.628 4.229 -24.479 1.00 86.50 181 ALA A C 1
ATOM 1562 O O . ALA A 1 181 ? 7.042 4.065 -25.550 1.00 86.50 181 ALA A O 1
ATOM 1563 N N . THR A 1 182 ? 8.928 3.950 -24.338 1.00 86.94 182 THR A N 1
ATOM 1564 C CA . THR A 1 182 ? 9.805 3.516 -25.439 1.00 86.94 182 THR A CA 1
ATOM 1565 C C . THR A 1 182 ? 10.122 2.024 -25.447 1.00 86.94 182 THR A C 1
ATOM 1567 O O . THR A 1 182 ? 10.652 1.531 -26.441 1.00 86.94 182 THR A O 1
ATOM 1570 N N . TYR A 1 183 ? 9.837 1.286 -24.374 1.00 90.06 183 TYR A N 1
ATOM 1571 C CA . TYR A 1 183 ? 10.132 -0.144 -24.320 1.00 90.06 183 TYR A CA 1
ATOM 1572 C C . TYR A 1 183 ? 9.258 -0.893 -23.327 1.00 90.06 183 TYR A C 1
ATOM 1574 O O . TYR A 1 183 ? 8.736 -0.338 -22.365 1.00 90.06 183 TYR A O 1
ATOM 1582 N N . ILE A 1 184 ? 9.177 -2.199 -23.538 1.00 93.31 184 ILE A N 1
ATOM 1583 C CA . ILE A 1 184 ? 8.557 -3.146 -22.624 1.00 93.31 184 ILE A CA 1
ATOM 1584 C C . ILE A 1 184 ? 9.569 -4.257 -22.366 1.00 93.31 184 ILE A C 1
ATOM 1586 O O . ILE A 1 184 ? 10.126 -4.813 -23.310 1.00 93.31 184 ILE A O 1
ATOM 1590 N N . LYS A 1 185 ? 9.820 -4.580 -21.099 1.00 94.88 185 LYS A N 1
ATOM 1591 C CA . LYS A 1 185 ? 10.714 -5.670 -20.694 1.00 94.88 185 LYS A CA 1
ATOM 1592 C C . LYS A 1 185 ? 9.938 -6.697 -19.896 1.00 94.88 185 LYS A C 1
ATOM 1594 O O . LYS A 1 185 ? 9.260 -6.362 -18.929 1.00 94.88 185 LYS A O 1
ATOM 1599 N N . GLU A 1 186 ? 10.085 -7.950 -20.274 1.00 95.56 186 GLU A N 1
ATOM 1600 C CA . GLU A 1 186 ? 9.459 -9.093 -19.629 1.00 95.56 186 GLU A CA 1
ATOM 1601 C C . GLU A 1 186 ? 10.541 -9.998 -19.053 1.00 95.56 186 GLU A C 1
ATOM 1603 O O . GLU A 1 186 ? 11.477 -10.395 -19.747 1.00 95.56 186 GLU A O 1
ATOM 1608 N N . HIS A 1 187 ? 10.399 -10.335 -17.776 1.00 95.56 187 HIS A N 1
ATOM 1609 C CA . HIS A 1 187 ? 11.261 -11.277 -17.077 1.00 95.56 187 HIS A CA 1
ATOM 1610 C C . HIS A 1 187 ? 10.441 -12.481 -16.630 1.00 95.56 187 HIS A C 1
ATOM 1612 O O . HIS A 1 187 ? 9.429 -12.331 -15.937 1.00 95.56 187 HIS A O 1
ATOM 1618 N N . TYR A 1 188 ? 10.919 -13.668 -16.972 1.00 94.50 188 TYR A N 1
ATOM 1619 C CA . TYR A 1 188 ? 10.262 -14.941 -16.700 1.00 94.50 188 TYR A CA 1
ATOM 1620 C C . TYR A 1 188 ? 11.047 -15.751 -15.664 1.00 94.50 188 TYR A C 1
ATOM 1622 O O . TYR A 1 188 ? 12.261 -15.583 -15.520 1.00 94.50 188 TYR A O 1
ATOM 1630 N N . ASP A 1 189 ? 10.363 -16.633 -14.935 1.00 92.25 189 ASP A N 1
ATOM 1631 C CA . ASP A 1 189 ? 10.996 -17.583 -14.013 1.00 92.25 189 ASP A CA 1
ATOM 1632 C C . ASP A 1 189 ? 10.555 -19.011 -14.337 1.00 92.25 189 ASP A C 1
ATOM 1634 O O . ASP A 1 189 ? 9.361 -19.278 -14.358 1.00 92.25 189 ASP A O 1
ATOM 1638 N N . ARG A 1 190 ? 11.508 -19.934 -14.525 1.00 84.62 190 ARG A N 1
ATOM 1639 C CA . ARG A 1 190 ? 11.248 -21.378 -14.708 1.00 84.62 190 ARG A CA 1
ATOM 1640 C C . ARG A 1 190 ? 10.298 -21.733 -15.865 1.00 84.62 190 ARG A C 1
ATOM 1642 O O . ARG A 1 190 ? 9.408 -22.560 -15.698 1.00 84.62 190 ARG A O 1
ATOM 1649 N N . ARG A 1 191 ? 10.503 -21.137 -17.042 1.00 87.31 191 ARG A N 1
ATOM 1650 C CA . ARG A 1 191 ? 9.875 -21.634 -18.275 1.00 87.31 191 ARG A CA 1
ATOM 1651 C C . ARG A 1 191 ? 10.620 -22.851 -18.821 1.00 87.31 191 ARG A C 1
ATOM 1653 O O . ARG A 1 191 ? 11.849 -22.890 -18.773 1.00 87.31 191 ARG A O 1
ATOM 1660 N N . ASP A 1 192 ? 9.873 -23.781 -19.406 1.00 86.62 192 ASP A N 1
ATOM 1661 C CA . ASP A 1 192 ? 10.413 -25.012 -20.000 1.00 86.62 192 ASP A CA 1
ATOM 1662 C C . ASP A 1 192 ? 11.309 -24.746 -21.221 1.00 86.62 192 ASP A C 1
ATOM 1664 O O . ASP A 1 192 ? 12.237 -25.502 -21.494 1.00 86.62 192 ASP A O 1
ATOM 1668 N N . ASP A 1 193 ? 11.069 -23.644 -21.937 1.00 89.12 193 ASP A N 1
ATOM 1669 C CA . ASP A 1 193 ? 11.843 -23.218 -23.110 1.00 89.12 193 ASP A CA 1
ATOM 1670 C C . ASP A 1 193 ? 13.102 -22.402 -22.764 1.00 89.12 193 ASP A C 1
ATOM 1672 O O . ASP A 1 193 ? 13.748 -21.860 -23.661 1.00 89.12 193 ASP A O 1
ATOM 1676 N N . LEU A 1 194 ? 13.456 -22.299 -21.475 1.00 87.31 194 LEU A N 1
ATOM 1677 C CA . LEU A 1 194 ? 14.601 -21.530 -20.963 1.00 87.31 194 LEU A CA 1
ATOM 1678 C C . LEU A 1 194 ? 14.566 -20.029 -21.327 1.00 87.31 194 LEU A C 1
ATOM 1680 O O . LEU A 1 194 ? 15.580 -19.330 -21.230 1.00 87.31 194 LEU A O 1
ATOM 1684 N N . LEU A 1 195 ? 13.403 -19.490 -21.716 1.00 89.00 195 LEU A N 1
ATOM 1685 C CA . LEU A 1 195 ? 13.247 -18.058 -21.941 1.00 89.00 195 LEU A CA 1
ATOM 1686 C C . LEU A 1 195 ? 13.224 -17.324 -20.596 1.00 89.00 195 LEU A C 1
ATOM 1688 O O . LEU A 1 195 ? 12.276 -17.445 -19.825 1.00 89.00 195 LEU A O 1
ATOM 1692 N N . HIS A 1 196 ? 14.252 -16.516 -20.338 1.00 90.69 196 HIS A N 1
ATOM 1693 C CA . HIS A 1 196 ? 14.366 -15.724 -19.107 1.00 90.69 196 HIS A CA 1
ATOM 1694 C C . HIS A 1 196 ? 13.994 -14.249 -19.287 1.00 90.69 196 HIS A C 1
ATOM 1696 O O . HIS A 1 196 ? 13.548 -13.604 -18.336 1.00 90.69 196 HIS A O 1
ATOM 1702 N N . TYR A 1 197 ? 14.189 -13.706 -20.491 1.00 92.75 197 TYR A N 1
ATOM 1703 C CA . TYR A 1 197 ? 14.055 -12.279 -20.762 1.00 92.75 197 TYR A CA 1
ATOM 1704 C C . TYR A 1 197 ? 13.625 -12.006 -22.200 1.00 92.75 197 TYR A C 1
ATOM 1706 O O . TYR A 1 197 ? 14.154 -12.604 -23.141 1.00 92.75 197 TYR A O 1
ATOM 1714 N N . ARG A 1 198 ? 12.712 -11.049 -22.362 1.00 91.50 198 ARG A N 1
ATOM 1715 C CA . ARG A 1 198 ? 12.320 -10.496 -23.656 1.00 91.50 198 ARG A CA 1
ATOM 1716 C C . ARG A 1 198 ? 12.174 -8.985 -23.549 1.00 91.50 198 ARG A C 1
ATOM 1718 O O . ARG A 1 198 ? 11.608 -8.479 -22.585 1.00 91.50 198 ARG A O 1
ATOM 1725 N N . GLU A 1 199 ? 12.668 -8.271 -24.551 1.00 93.06 199 GLU A N 1
ATOM 1726 C CA . GLU A 1 199 ? 12.529 -6.821 -24.647 1.00 93.06 199 GLU A CA 1
ATOM 1727 C C . GLU A 1 199 ? 11.897 -6.433 -25.974 1.00 93.06 199 GLU A C 1
ATOM 1729 O O . GLU A 1 199 ? 12.314 -6.895 -27.037 1.00 93.06 199 GLU A O 1
ATOM 1734 N N . PHE A 1 200 ? 10.921 -5.540 -25.899 1.00 89.94 200 PHE A N 1
ATOM 1735 C CA . PHE A 1 200 ? 10.315 -4.879 -27.038 1.00 89.94 200 PHE A CA 1
ATOM 1736 C C . PHE A 1 200 ? 10.707 -3.417 -27.005 1.00 89.94 200 PHE A C 1
ATOM 1738 O O . PHE A 1 200 ? 10.540 -2.755 -25.981 1.00 89.94 200 PHE A O 1
ATOM 1745 N N . LYS A 1 201 ? 11.184 -2.894 -28.129 1.00 88.25 201 LYS A N 1
ATOM 1746 C CA . LYS A 1 201 ? 11.420 -1.458 -28.290 1.00 88.25 201 LYS A CA 1
ATOM 1747 C C . LYS A 1 201 ? 10.335 -0.877 -29.179 1.00 88.25 201 LYS A C 1
ATOM 1749 O O . LYS A 1 201 ? 10.090 -1.385 -30.270 1.00 88.25 201 LYS A O 1
ATOM 1754 N N . ASN A 1 202 ? 9.681 0.169 -28.689 1.00 76.12 202 ASN A N 1
ATOM 1755 C CA . ASN A 1 202 ? 8.730 0.952 -29.455 1.00 76.12 202 ASN A CA 1
ATOM 1756 C C . ASN A 1 202 ? 9.531 1.934 -30.312 1.00 76.12 202 ASN A C 1
ATOM 1758 O O . ASN A 1 202 ? 10.088 2.907 -29.798 1.00 76.12 202 ASN A O 1
ATOM 1762 N N . ILE A 1 203 ? 9.656 1.636 -31.604 1.00 67.06 203 ILE A N 1
ATOM 1763 C CA . ILE A 1 203 ? 10.287 2.549 -32.554 1.00 67.06 203 ILE A CA 1
ATOM 1764 C C . ILE A 1 203 ? 9.279 3.679 -32.807 1.00 67.06 203 ILE A C 1
ATOM 1766 O O . ILE A 1 203 ? 8.177 3.396 -33.289 1.00 67.06 203 ILE A O 1
ATOM 1770 N N . PRO A 1 204 ? 9.593 4.944 -32.464 1.00 61.00 204 PRO A N 1
ATOM 1771 C CA . PRO A 1 204 ? 8.698 6.053 -32.766 1.00 61.00 204 PRO A CA 1
ATOM 1772 C C . PRO A 1 204 ? 8.433 6.099 -34.274 1.00 61.00 204 PRO A C 1
ATOM 1774 O O . PRO A 1 204 ? 9.330 5.825 -35.069 1.00 61.00 204 PRO A O 1
ATOM 1777 N N . LYS A 1 205 ? 7.197 6.434 -34.669 1.00 54.31 205 LYS A N 1
ATOM 1778 C CA . LYS A 1 205 ? 6.837 6.580 -36.085 1.00 54.31 205 LYS A CA 1
ATOM 1779 C C . LYS A 1 205 ? 7.813 7.540 -36.759 1.00 54.31 205 LYS A C 1
ATOM 1781 O O . LYS A 1 205 ? 7.959 8.673 -36.298 1.00 54.31 205 LYS A O 1
ATOM 1786 N N . ASP A 1 206 ? 8.426 7.102 -37.854 1.00 55.25 206 ASP A N 1
ATOM 1787 C CA . ASP A 1 206 ? 9.235 7.984 -38.686 1.00 55.25 206 ASP A CA 1
ATOM 1788 C C . ASP A 1 206 ? 8.361 9.166 -39.146 1.00 55.25 206 ASP A C 1
ATOM 1790 O O . ASP A 1 206 ? 7.306 8.941 -39.758 1.00 55.25 206 ASP A O 1
ATOM 1794 N N . PRO A 1 207 ? 8.755 10.427 -38.879 1.00 57.03 207 PRO A N 1
ATOM 1795 C CA . PRO A 1 207 ? 7.944 11.591 -39.235 1.00 57.03 207 PRO A CA 1
ATOM 1796 C C . PRO A 1 207 ? 7.787 11.757 -40.756 1.00 57.03 207 PRO A C 1
ATOM 1798 O O . PRO A 1 207 ? 6.901 12.480 -41.206 1.00 57.03 207 PRO A O 1
ATOM 1801 N N . VAL A 1 208 ? 8.626 11.075 -41.544 1.00 55.81 208 VAL A N 1
ATOM 1802 C CA . VAL A 1 208 ? 8.663 11.151 -43.010 1.00 55.81 208 VAL A CA 1
ATOM 1803 C C . VAL A 1 208 ? 7.818 10.052 -43.665 1.00 55.81 208 VAL A C 1
ATOM 1805 O O . VAL A 1 208 ? 7.089 10.327 -44.615 1.00 55.81 208 VAL A O 1
ATOM 1808 N N . THR A 1 209 ? 7.862 8.821 -43.150 1.00 59.66 209 THR A N 1
ATOM 1809 C CA . THR A 1 209 ? 7.343 7.639 -43.867 1.00 59.66 209 THR A CA 1
ATOM 1810 C C . THR A 1 209 ? 5.915 7.251 -43.462 1.00 59.66 209 THR A C 1
ATOM 1812 O O . THR A 1 209 ? 5.280 6.464 -44.155 1.00 59.66 209 THR A O 1
ATOM 1815 N N . LYS A 1 210 ? 5.367 7.807 -42.364 1.00 54.44 210 LYS A N 1
ATOM 1816 C CA . LYS A 1 210 ? 4.038 7.459 -41.796 1.00 54.44 210 LYS A CA 1
ATOM 1817 C C . LYS A 1 210 ? 3.805 5.950 -41.575 1.00 54.44 210 LYS A C 1
ATOM 1819 O O . LYS A 1 210 ? 2.663 5.542 -41.354 1.00 54.44 210 LYS A O 1
ATOM 1824 N N . GLU A 1 211 ? 4.848 5.124 -41.604 1.00 50.25 211 GLU A N 1
ATOM 1825 C CA . GLU A 1 211 ? 4.733 3.692 -41.337 1.00 50.25 211 GLU A CA 1
ATOM 1826 C C . GLU A 1 211 ? 4.383 3.450 -39.862 1.00 50.25 211 GLU A C 1
ATOM 1828 O O . GLU A 1 211 ? 4.706 4.247 -38.975 1.00 50.25 211 GLU A O 1
ATOM 1833 N N . ALA A 1 212 ? 3.641 2.373 -39.599 1.00 46.31 212 ALA A N 1
ATOM 1834 C CA . ALA A 1 212 ? 3.272 1.993 -38.243 1.00 46.31 212 ALA A CA 1
ATOM 1835 C C . ALA A 1 212 ? 4.521 1.612 -37.432 1.00 46.31 212 ALA A C 1
ATOM 1837 O O . ALA A 1 212 ? 5.467 1.038 -37.968 1.00 46.31 212 ALA A O 1
ATOM 1838 N N . SER A 1 213 ? 4.508 1.923 -36.135 1.00 48.56 213 SER A N 1
ATOM 1839 C CA . SER A 1 213 ? 5.563 1.552 -35.195 1.00 48.56 213 SER A CA 1
ATOM 1840 C C . SER A 1 213 ? 5.801 0.040 -35.261 1.00 48.56 213 SER A C 1
ATOM 1842 O O . SER A 1 213 ? 4.902 -0.735 -34.933 1.00 48.56 213 SER A O 1
ATOM 1844 N N . LYS A 1 214 ? 6.992 -0.391 -35.687 1.00 48.00 214 LYS A N 1
ATOM 1845 C CA . LYS A 1 214 ? 7.378 -1.806 -35.651 1.00 48.00 214 LYS A CA 1
ATOM 1846 C C . LYS A 1 214 ? 7.868 -2.147 -34.242 1.00 48.00 214 LYS A C 1
ATOM 1848 O O . LYS A 1 214 ? 8.703 -1.434 -33.686 1.00 48.00 214 LYS A O 1
ATOM 1853 N N . LEU A 1 215 ? 7.346 -3.223 -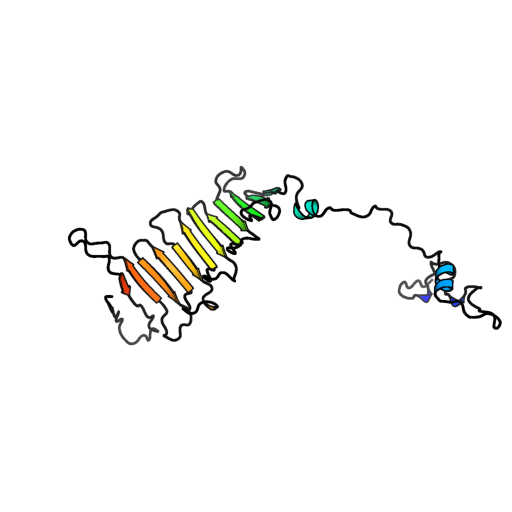33.656 1.00 46.78 215 LEU A N 1
ATOM 1854 C CA . LEU A 1 215 ? 7.864 -3.777 -32.405 1.00 46.78 215 LEU A CA 1
ATOM 1855 C C . LEU A 1 215 ? 9.058 -4.671 -32.743 1.00 46.78 215 LEU A C 1
ATOM 1857 O O . LEU A 1 215 ? 8.890 -5.719 -33.356 1.00 46.78 215 LEU A O 1
ATOM 1861 N N . THR A 1 216 ? 10.269 -4.281 -32.348 1.00 52.53 216 THR A N 1
ATOM 1862 C CA . THR A 1 216 ? 11.437 -5.164 -32.492 1.00 52.53 216 THR A CA 1
ATOM 1863 C C . THR A 1 216 ? 11.618 -5.978 -31.221 1.00 52.53 216 THR A C 1
ATOM 1865 O O . THR A 1 216 ? 11.844 -5.411 -30.148 1.00 52.53 216 THR A O 1
ATOM 1868 N N . ILE A 1 217 ? 11.542 -7.303 -31.348 1.00 50.97 217 ILE A N 1
ATOM 1869 C CA . ILE A 1 217 ? 11.827 -8.244 -30.264 1.00 50.97 217 ILE A CA 1
ATOM 1870 C C . ILE A 1 217 ? 13.340 -8.432 -30.178 1.00 50.97 217 ILE A C 1
ATOM 1872 O O . ILE A 1 217 ? 13.973 -8.837 -31.149 1.00 50.97 217 ILE A O 1
ATOM 1876 N N . THR A 1 218 ? 13.928 -8.143 -29.019 1.00 52.53 218 THR A N 1
ATOM 1877 C CA . THR A 1 218 ? 15.322 -8.487 -28.722 1.00 52.53 218 THR A CA 1
ATOM 1878 C C . THR A 1 218 ? 15.332 -9.577 -27.656 1.00 52.53 218 THR A C 1
ATOM 1880 O O . THR A 1 218 ? 14.876 -9.363 -26.532 1.00 52.53 218 THR A O 1
ATOM 1883 N N . PHE A 1 219 ? 15.839 -10.757 -28.007 1.00 46.03 219 PHE A N 1
ATOM 1884 C CA . PHE A 1 219 ? 16.090 -11.832 -27.051 1.00 46.03 219 PHE A CA 1
ATOM 1885 C C . PHE A 1 219 ? 17.494 -11.661 -26.464 1.00 46.03 219 PHE A C 1
ATOM 1887 O O . PHE A 1 219 ? 18.457 -11.490 -27.208 1.00 46.03 219 PHE A O 1
ATOM 1894 N N . ALA A 1 220 ? 17.621 -11.715 -25.139 1.00 47.81 220 ALA A N 1
ATOM 1895 C CA . ALA A 1 220 ? 18.914 -11.839 -24.476 1.00 47.81 220 ALA A CA 1
ATOM 1896 C C . ALA A 1 220 ? 18.865 -13.073 -23.575 1.00 47.81 220 ALA A C 1
ATOM 1898 O O . ALA A 1 220 ? 18.321 -13.039 -22.473 1.00 47.81 220 ALA A O 1
ATOM 1899 N N . THR A 1 221 ? 19.393 -14.190 -24.066 1.00 41.69 221 THR A N 1
ATOM 1900 C CA . THR A 1 221 ? 19.656 -15.365 -23.233 1.00 41.69 221 THR A CA 1
ATOM 1901 C C . THR A 1 221 ? 20.935 -15.110 -22.434 1.00 41.69 221 THR A C 1
ATOM 1903 O O . THR A 1 221 ? 21.959 -14.796 -23.048 1.00 41.69 221 THR A O 1
ATOM 1906 N N . PRO A 1 222 ? 20.940 -15.237 -21.096 1.00 42.31 222 PRO A N 1
ATOM 1907 C CA . PRO A 1 222 ? 22.186 -15.221 -20.350 1.00 42.31 222 PRO A CA 1
ATOM 1908 C C . PRO A 1 222 ? 22.933 -16.523 -20.648 1.00 42.31 222 PRO A C 1
ATOM 1910 O O . PRO A 1 222 ? 22.526 -17.602 -20.225 1.00 42.31 222 PRO A O 1
ATOM 1913 N N . TYR A 1 223 ? 24.019 -16.418 -21.411 1.00 38.91 223 TYR A N 1
ATOM 1914 C CA . TYR A 1 223 ? 25.004 -17.486 -21.523 1.00 38.91 223 TYR A CA 1
ATOM 1915 C C . TYR A 1 223 ? 25.610 -17.695 -20.128 1.00 38.91 223 TYR A C 1
ATOM 1917 O O . TYR A 1 223 ? 26.096 -16.740 -19.515 1.00 38.91 223 TYR A O 1
ATOM 1925 N N . MET A 1 224 ? 25.582 -18.930 -19.619 1.00 36.59 224 MET A N 1
ATOM 1926 C CA . MET A 1 224 ? 26.525 -19.343 -18.582 1.00 36.59 224 MET A CA 1
ATOM 1927 C C . MET A 1 224 ? 27.924 -19.053 -19.126 1.00 36.59 224 MET A C 1
ATOM 1929 O O . MET A 1 224 ? 28.322 -19.604 -20.150 1.00 36.59 224 MET A O 1
ATOM 1933 N N . ALA A 1 225 ? 28.623 -18.112 -18.499 1.00 36.44 225 ALA A N 1
ATOM 1934 C CA . ALA A 1 225 ? 29.959 -17.720 -18.904 1.00 36.44 225 ALA A CA 1
ATOM 1935 C C . ALA A 1 225 ? 30.935 -18.865 -18.603 1.00 36.44 225 ALA A C 1
ATOM 1937 O O . ALA A 1 225 ? 31.387 -19.016 -17.471 1.00 36.44 225 ALA A O 1
ATOM 1938 N N . ASP A 1 226 ? 31.255 -19.657 -19.623 1.00 33.72 226 ASP A N 1
ATOM 1939 C CA . ASP A 1 226 ? 32.493 -20.427 -19.669 1.00 33.72 226 ASP A CA 1
ATOM 1940 C C . ASP A 1 226 ? 33.609 -19.463 -20.133 1.00 33.72 226 ASP A C 1
ATOM 1942 O O . ASP A 1 226 ? 33.457 -18.816 -21.175 1.00 33.72 226 ASP A O 1
ATOM 1946 N N . PRO A 1 227 ? 34.713 -19.284 -19.384 1.00 41.06 227 PRO A N 1
ATOM 1947 C CA . PRO A 1 227 ? 35.650 -18.171 -19.581 1.00 41.06 227 PRO A CA 1
ATOM 1948 C C . PRO A 1 227 ? 36.602 -18.331 -20.782 1.00 41.06 227 PRO A C 1
ATOM 1950 O O . PRO A 1 227 ? 37.593 -17.608 -20.877 1.00 41.06 227 PRO A O 1
ATOM 1953 N N . THR A 1 228 ? 36.345 -19.261 -21.703 1.00 44.03 228 THR A N 1
ATOM 1954 C CA . THR A 1 228 ? 37.294 -19.640 -22.765 1.00 44.03 228 THR A CA 1
ATOM 1955 C C . THR A 1 228 ? 36.875 -19.271 -24.187 1.00 44.03 228 THR A C 1
ATOM 1957 O O . THR A 1 228 ? 37.707 -19.387 -25.084 1.00 44.03 228 THR A O 1
ATOM 1960 N N . TYR A 1 229 ? 35.665 -18.753 -24.424 1.00 37.16 229 TYR A N 1
ATOM 1961 C CA . TYR A 1 229 ? 35.247 -18.336 -25.769 1.00 37.16 229 TYR A CA 1
ATOM 1962 C C . TYR A 1 229 ? 34.611 -16.941 -25.776 1.00 37.16 229 TYR A C 1
ATOM 1964 O O . TYR A 1 229 ? 33.791 -16.594 -24.933 1.00 37.16 229 TYR A O 1
ATOM 1972 N N . GLY A 1 230 ? 35.072 -16.115 -26.720 1.00 35.84 230 GLY A N 1
ATOM 1973 C CA . GLY A 1 230 ? 34.814 -14.679 -26.795 1.00 35.84 230 GLY A CA 1
ATOM 1974 C C . GLY A 1 230 ? 33.336 -14.280 -26.833 1.00 35.84 230 GLY A C 1
ATOM 1975 O O . GLY A 1 230 ? 32.478 -14.989 -27.350 1.00 35.84 230 GLY A O 1
ATOM 1976 N N . CYS A 1 231 ? 33.073 -13.088 -26.295 1.00 30.41 231 CYS A N 1
ATOM 1977 C CA . CYS A 1 231 ? 31.765 -12.449 -26.205 1.00 30.41 231 CYS A CA 1
ATOM 1978 C C . CYS A 1 231 ? 31.158 -12.198 -27.600 1.00 30.41 231 CYS A C 1
ATOM 1980 O O . CYS A 1 231 ? 31.463 -11.201 -28.255 1.00 30.41 231 CYS A O 1
ATOM 1982 N N . GLY A 1 232 ? 30.293 -13.108 -28.049 1.00 32.47 232 GLY A N 1
ATOM 1983 C CA . GLY A 1 232 ? 29.409 -12.914 -29.194 1.00 32.47 232 GLY A CA 1
ATOM 1984 C C . GLY A 1 232 ? 28.018 -12.506 -28.718 1.00 32.47 232 GLY A C 1
ATOM 1985 O O . GLY A 1 232 ? 27.300 -13.308 -28.129 1.00 32.47 232 GLY A O 1
ATOM 1986 N N . THR A 1 233 ? 27.617 -11.259 -28.968 1.00 35.03 233 THR A N 1
ATOM 1987 C CA . THR A 1 233 ? 26.212 -10.848 -28.843 1.00 35.03 233 THR A CA 1
ATOM 1988 C C . THR A 1 233 ? 25.502 -11.166 -30.155 1.00 35.03 233 THR A C 1
ATOM 1990 O O . THR A 1 233 ? 25.734 -10.515 -31.171 1.00 35.03 233 THR A O 1
ATOM 1993 N N . TYR A 1 234 ? 24.636 -12.179 -30.162 1.00 35.44 234 TYR A N 1
ATOM 1994 C CA . TYR A 1 234 ? 23.823 -12.498 -31.336 1.00 35.44 234 TYR A CA 1
ATOM 1995 C C . TYR A 1 234 ? 22.533 -11.672 -31.293 1.00 35.44 234 TYR A C 1
ATOM 1997 O O . TYR A 1 234 ? 21.664 -11.896 -30.453 1.00 35.44 234 TYR A O 1
ATOM 2005 N N . ARG A 1 235 ? 22.414 -10.685 -32.190 1.00 32.75 235 ARG A N 1
ATOM 2006 C CA . ARG A 1 235 ? 21.148 -9.990 -32.461 1.00 32.75 235 ARG A CA 1
ATOM 2007 C C . ARG A 1 235 ? 20.346 -10.820 -33.456 1.00 32.75 235 ARG A C 1
ATOM 2009 O O . ARG A 1 235 ? 20.711 -10.887 -34.624 1.00 32.75 235 ARG A O 1
ATOM 2016 N N . LEU A 1 236 ? 19.246 -11.406 -33.005 1.00 33.00 236 LEU A N 1
ATOM 2017 C CA . LEU A 1 236 ? 18.194 -11.897 -33.890 1.00 33.00 236 LEU A CA 1
ATOM 2018 C C . LEU A 1 236 ? 17.084 -10.848 -33.910 1.00 33.00 236 LEU A C 1
ATOM 2020 O O . LEU A 1 236 ? 16.309 -10.736 -32.965 1.00 33.00 236 LEU A O 1
ATOM 2024 N N . THR A 1 237 ? 17.058 -10.033 -34.963 1.00 31.70 237 THR A N 1
ATOM 2025 C CA . THR A 1 237 ? 15.925 -9.161 -35.284 1.00 31.70 237 THR A CA 1
ATOM 2026 C C . THR A 1 237 ? 14.913 -9.983 -36.065 1.00 31.70 237 THR A C 1
ATOM 2028 O O . THR A 1 237 ? 15.178 -10.349 -37.209 1.00 31.70 237 THR A O 1
ATOM 2031 N N . GLN A 1 238 ? 13.772 -10.288 -35.454 1.00 37.59 238 GLN A N 1
ATOM 2032 C CA . GLN A 1 238 ? 12.627 -10.845 -36.165 1.00 37.59 238 GLN A CA 1
ATOM 2033 C C . GLN A 1 238 ? 11.577 -9.740 -36.297 1.00 37.59 238 GLN A C 1
ATOM 2035 O O . GLN A 1 238 ? 11.142 -9.174 -35.293 1.00 37.59 238 GLN A O 1
ATOM 2040 N N . GLU A 1 239 ? 11.241 -9.390 -37.537 1.00 30.42 239 GLU A N 1
ATOM 2041 C CA . GLU A 1 239 ? 10.132 -8.491 -37.857 1.00 30.42 239 GLU A CA 1
ATOM 2042 C C . GLU A 1 239 ? 8.831 -9.308 -37.878 1.00 30.42 239 GLU A C 1
ATOM 2044 O O . GLU A 1 239 ? 8.811 -10.421 -38.410 1.00 30.42 239 GLU A O 1
ATOM 2049 N N . SER A 1 240 ? 7.771 -8.776 -37.266 1.00 33.81 240 SER A N 1
ATOM 2050 C CA . SER A 1 240 ? 6.400 -9.303 -37.342 1.00 33.81 240 SER A CA 1
ATOM 2051 C C . SER A 1 240 ? 5.535 -8.407 -38.210 1.00 33.81 240 SER A C 1
ATOM 2053 O O . SER A 1 240 ? 5.607 -7.179 -37.960 1.00 33.81 240 SER A O 1
#

Sequence (240 aa):
MRWDLACGADWEHFLPGEPYELREDCVIPEDQDPLTTDEEIEKEKHLDMPTSWVRPLNVSRPDFERRFPEDGAKVIYFKRTIYERFAPYRNLIGLVRRLTTYETLDYQEPISRWEWYANRDDLLHQVRIDYRTDATEERFDKGRPDCLRSLRHRAAPSDEYELKFFHQYRFDALRTLIYHATYIKEHYDRRDDLLHYREFKNIPKDPVTKEASKLTITFATPYMADPTYGCGTYRLTQES

Foldseek 3Di:
DDDDVVDPVNDDDPDPCPPVVRDPPPPDPPPDDDDDPVVVVVVVVVPPDDDDPDDPDDDDPVNVQLVDDPLSKDWDDDQQKIKIAGGQPSDPQQWGIKMWGHPDRVNPHTQKMKTAGDDDPQQFGIWIAGPVQQKIKTAGDPDHPVQWGIWIWHPDLQTWIKTAGPLVPDPQQWGIWIDGPFKIKTAHDDDPVQQGIKMWGFDPQDPPPNDHTWTWIFGDRDDPDPPPDDDDDDGDTDTD

Organism: Anopheles atroparvus (NCBI:txid41427)

InterPro domains:
  IPR033551 Dynein regulatory complex subunit 7 [PTHR35249] (35-204)
  IPR056291 Dynein regulatory complex subunit 7, MORN domain [PF24667] (72-200)

Secondary structure (DSSP, 8-state):
----TT-GGGPPPSSTT-SGGG-GGG---TTSPPPPHHHHHHHTGGGPPPPPSS------HHHHHH-STBTTEEEEEETTEEEEEE-TTSSTT-EEEEEEEESSTT--SEEEEEEEE-S-TT-EEEEEEETTTTEEEEEE-TT-TT-EEEEEEESSTTSPEEEEE-GGG-TT-EEEEEE-SSEEEEEESS-TT---EEEEEEPPPPTTT-----EEEEE-------TTS--------B--